Protein AF-A0A2J4PUM8-F1 (afdb_monomer_lite)

Structure (mmCIF, N/CA/C/O backbone):
data_AF-A0A2J4PUM8-F1
#
_entry.id   AF-A0A2J4PUM8-F1
#
loop_
_atom_site.group_PDB
_atom_site.id
_atom_site.type_symbol
_atom_site.label_atom_id
_atom_site.label_alt_id
_atom_site.label_comp_id
_atom_site.label_asym_id
_atom_site.label_entity_id
_atom_site.label_seq_id
_atom_site.pdbx_PDB_ins_code
_atom_site.Cartn_x
_atom_site.Cartn_y
_atom_site.Cartn_z
_atom_site.occupancy
_atom_site.B_iso_or_equiv
_atom_site.auth_seq_id
_atom_site.auth_comp_id
_atom_site.auth_asym_id
_atom_site.auth_atom_id
_atom_site.pdbx_PDB_model_num
ATOM 1 N N . VAL A 1 1 ? 65.068 25.052 -39.738 1.00 69.44 1 VAL A N 1
ATOM 2 C CA . VAL A 1 1 ? 63.897 24.218 -40.122 1.00 69.44 1 VAL A CA 1
ATOM 3 C C . VAL A 1 1 ? 63.398 23.366 -38.955 1.00 69.44 1 VAL A C 1
ATOM 5 O O . VAL A 1 1 ? 62.238 23.507 -38.591 1.00 69.44 1 VAL A O 1
ATOM 8 N N . TRP A 1 2 ? 64.269 22.587 -38.305 1.00 69.31 2 TRP A N 1
ATOM 9 C CA . TRP A 1 2 ? 63.941 21.708 -37.167 1.00 69.31 2 TRP A CA 1
ATOM 10 C C . TRP A 1 2 ? 63.159 22.380 -36.019 1.00 69.31 2 TRP A C 1
ATOM 12 O O . TRP A 1 2 ? 62.105 21.897 -35.616 1.00 69.31 2 TRP A O 1
ATOM 22 N N . HIS A 1 3 ? 63.588 23.569 -35.582 1.00 70.94 3 HIS A N 1
ATOM 23 C CA . HIS A 1 3 ? 62.926 24.308 -34.499 1.00 70.94 3 HIS A CA 1
ATOM 24 C C . HIS A 1 3 ? 61.459 24.667 -34.812 1.00 70.94 3 HIS A C 1
ATOM 26 O O . HIS A 1 3 ? 60.600 24.572 -33.945 1.00 70.94 3 HIS A O 1
ATOM 32 N N . ARG A 1 4 ? 61.128 25.021 -36.066 1.00 76.12 4 ARG A N 1
ATOM 33 C CA . ARG A 1 4 ? 59.740 25.337 -36.468 1.00 76.12 4 ARG A CA 1
ATOM 34 C C . ARG A 1 4 ? 58.839 24.104 -36.444 1.00 76.12 4 ARG A C 1
ATOM 36 O O . ARG A 1 4 ? 57.668 24.230 -36.096 1.00 76.12 4 ARG A O 1
ATOM 43 N N . VAL A 1 5 ? 59.374 22.938 -36.804 1.00 79.88 5 VAL A N 1
ATOM 44 C CA . VAL A 1 5 ? 58.632 21.669 -36.778 1.00 79.88 5 VAL A CA 1
ATOM 45 C C . VAL A 1 5 ? 58.335 21.266 -35.336 1.00 79.88 5 VAL A C 1
ATOM 47 O O . VAL A 1 5 ? 57.192 20.949 -35.024 1.00 79.88 5 VAL A O 1
ATOM 50 N N . GLN A 1 6 ? 59.311 21.390 -34.434 1.00 77.31 6 GLN A N 1
ATOM 51 C CA . GLN A 1 6 ? 59.127 21.072 -33.017 1.00 77.31 6 GLN A CA 1
ATOM 52 C C . GLN A 1 6 ? 58.102 21.993 -32.337 1.00 77.31 6 GLN A C 1
ATOM 54 O O . GLN A 1 6 ? 57.243 21.515 -31.598 1.00 77.31 6 GLN A O 1
ATOM 59 N N . THR A 1 7 ? 58.120 23.299 -32.629 1.00 81.19 7 THR A N 1
ATOM 60 C CA . THR A 1 7 ? 57.121 24.236 -32.086 1.00 81.19 7 THR A CA 1
ATOM 61 C C . THR A 1 7 ? 55.713 23.937 -32.609 1.00 81.19 7 THR A C 1
ATOM 63 O O . THR A 1 7 ? 54.756 23.964 -31.840 1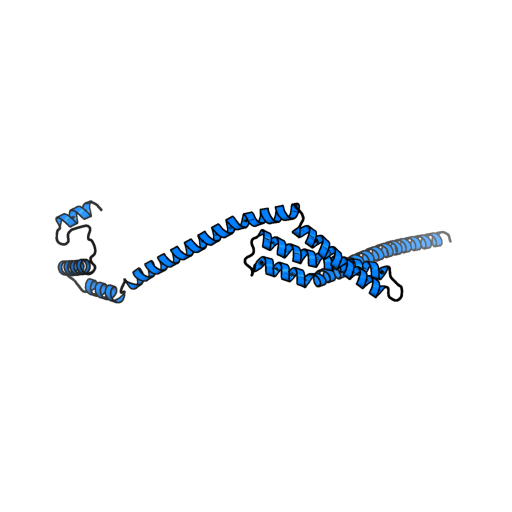.00 81.19 7 THR A O 1
ATOM 66 N N . LYS A 1 8 ? 55.568 23.616 -33.903 1.00 81.69 8 LYS A N 1
ATOM 67 C CA . LYS A 1 8 ? 54.270 23.264 -34.504 1.00 81.69 8 LYS A CA 1
ATOM 68 C C . LYS A 1 8 ? 53.737 21.926 -33.991 1.00 81.69 8 LYS A C 1
ATOM 70 O O . LYS A 1 8 ? 52.543 21.825 -33.734 1.00 81.69 8 LYS A O 1
ATOM 75 N N . PHE A 1 9 ? 54.608 20.939 -33.796 1.00 82.56 9 PHE A N 1
ATOM 76 C CA . PHE A 1 9 ? 54.244 19.648 -33.216 1.00 82.56 9 PHE A CA 1
ATOM 77 C C . PHE A 1 9 ? 53.839 19.779 -31.744 1.00 82.56 9 PHE A C 1
ATOM 79 O O . PHE A 1 9 ? 52.829 19.216 -31.340 1.00 82.56 9 PHE A O 1
ATOM 86 N N . SER A 1 10 ? 54.566 20.582 -30.961 1.00 80.06 10 SER A N 1
ATOM 87 C CA . SER A 1 10 ? 54.208 20.877 -29.569 1.00 80.06 10 SER A CA 1
ATOM 88 C C . SER A 1 10 ? 52.853 21.589 -29.475 1.00 80.06 10 SER A C 1
ATOM 90 O O . SER A 1 10 ? 51.982 21.159 -28.727 1.00 80.06 10 SER A O 1
ATOM 92 N N . ALA A 1 11 ? 52.618 22.604 -30.314 1.00 82.62 11 ALA A N 1
ATOM 93 C CA . ALA A 1 11 ? 51.326 23.289 -30.382 1.00 82.62 11 ALA A CA 1
ATOM 94 C C . ALA A 1 11 ? 50.182 22.344 -30.795 1.00 82.62 11 ALA A C 1
ATOM 96 O O . ALA A 1 11 ? 49.123 22.367 -30.176 1.00 82.62 11 ALA A O 1
ATOM 97 N N . PHE A 1 12 ? 50.407 21.477 -31.789 1.00 83.81 12 PHE A N 1
ATOM 98 C CA . PHE A 1 12 ? 49.445 20.450 -32.193 1.00 83.81 12 PHE A CA 1
ATOM 99 C C . PHE A 1 12 ? 49.139 19.474 -31.052 1.00 83.81 12 PHE A C 1
ATOM 101 O O . PHE A 1 12 ? 47.975 19.168 -30.815 1.00 83.81 12 PHE A O 1
ATOM 108 N N . MET A 1 13 ? 50.158 19.026 -30.314 1.00 82.38 13 MET A N 1
ATOM 109 C CA . MET A 1 13 ? 49.983 18.102 -29.194 1.00 82.38 13 MET A CA 1
ATOM 110 C C . MET A 1 13 ? 49.185 18.739 -28.047 1.00 82.38 13 MET A C 1
ATOM 112 O O . MET A 1 13 ? 48.325 18.081 -27.462 1.00 82.38 13 MET A O 1
ATOM 116 N N . THR A 1 14 ? 49.412 20.024 -27.760 1.00 82.75 14 THR A N 1
ATOM 117 C CA . THR A 1 14 ? 48.627 20.782 -26.772 1.00 82.75 14 THR A CA 1
ATOM 118 C C . THR A 1 14 ? 47.173 20.928 -27.218 1.00 82.75 14 THR A C 1
ATOM 120 O O . THR A 1 14 ? 46.271 20.558 -26.472 1.00 82.75 14 THR A O 1
ATOM 123 N N . SER A 1 15 ? 46.924 21.355 -28.461 1.00 79.62 15 SER A N 1
ATOM 124 C CA . SER A 1 15 ? 45.559 21.477 -28.994 1.00 79.62 15 SER A CA 1
ATOM 125 C C . SER A 1 15 ? 44.831 20.131 -29.096 1.00 79.62 15 SER A C 1
ATOM 127 O O . SER A 1 15 ? 43.625 20.068 -28.870 1.00 79.62 15 SER A O 1
ATOM 129 N N . PHE A 1 16 ? 45.547 19.045 -29.399 1.00 80.62 16 PHE A N 1
ATOM 130 C CA . PHE A 1 16 ? 44.993 17.692 -29.400 1.00 80.62 16 PHE A CA 1
ATOM 131 C C . PHE A 1 16 ? 44.624 17.237 -27.987 1.00 80.62 16 PHE A C 1
ATOM 133 O O . PHE A 1 16 ? 43.542 16.693 -27.793 1.00 80.62 16 PHE A O 1
ATOM 140 N N . LYS A 1 17 ? 45.478 17.495 -26.989 1.00 79.88 17 LYS A N 1
ATOM 141 C CA . LYS A 1 17 ? 45.187 17.193 -25.582 1.00 79.88 17 LYS A CA 1
ATOM 142 C C . LYS A 1 17 ? 43.964 17.967 -25.087 1.00 79.88 17 LYS A C 1
ATOM 144 O O . LYS A 1 17 ? 43.078 17.361 -24.488 1.00 79.88 17 LYS A O 1
ATOM 149 N N . ASP A 1 18 ? 43.881 19.260 -25.383 1.00 81.75 18 ASP A N 1
ATOM 150 C CA . ASP A 1 18 ? 42.751 20.101 -24.976 1.00 81.75 18 ASP A CA 1
ATOM 151 C C . ASP A 1 18 ? 41.452 19.684 -25.687 1.00 81.75 18 ASP A C 1
ATOM 153 O O . ASP A 1 18 ? 40.403 19.571 -25.052 1.00 81.75 18 ASP A O 1
ATOM 157 N N . GLY A 1 19 ? 41.523 19.357 -26.983 1.00 81.62 19 GLY A N 1
ATOM 158 C CA . GLY A 1 19 ? 40.389 18.847 -27.758 1.00 81.62 19 GLY A CA 1
ATOM 159 C C . GLY A 1 19 ? 39.931 17.449 -27.329 1.00 81.62 19 GLY A C 1
ATOM 160 O O . GLY A 1 19 ? 38.731 17.197 -27.239 1.00 81.62 19 GLY A O 1
ATOM 161 N N . ALA A 1 20 ? 40.863 16.548 -27.007 1.00 80.56 20 ALA A N 1
ATOM 162 C CA . ALA A 1 20 ? 40.559 15.202 -26.527 1.00 80.56 20 ALA A CA 1
ATOM 163 C C . ALA A 1 20 ? 39.940 15.231 -25.122 1.00 80.56 20 ALA A C 1
ATOM 165 O O . ALA A 1 20 ? 38.922 14.579 -24.891 1.00 80.56 20 ALA A O 1
ATOM 166 N N . ILE A 1 21 ? 40.497 16.024 -24.198 1.00 77.06 21 ILE A N 1
ATOM 167 C CA . ILE A 1 21 ? 39.930 16.205 -22.853 1.00 77.06 21 ILE A CA 1
ATOM 168 C C . ILE A 1 21 ? 38.558 16.879 -22.946 1.00 77.06 21 ILE A C 1
ATOM 170 O O . ILE A 1 21 ? 37.616 16.409 -22.310 1.00 77.06 21 ILE A O 1
ATOM 174 N N . GLY A 1 22 ? 38.412 17.916 -23.778 1.00 81.62 22 GLY A N 1
ATOM 175 C CA . GLY A 1 22 ? 37.131 18.582 -24.021 1.00 81.62 22 GLY A CA 1
ATOM 176 C C . GLY A 1 22 ? 36.072 17.648 -24.615 1.00 81.62 22 GLY A C 1
ATOM 177 O O . GLY A 1 22 ? 34.923 17.662 -24.175 1.00 81.62 22 GLY A O 1
ATOM 178 N N . GLY A 1 23 ? 36.458 16.780 -25.555 1.00 82.94 23 GLY A N 1
ATOM 179 C CA . GLY A 1 23 ? 35.577 15.771 -26.145 1.00 82.94 23 GLY A CA 1
ATOM 180 C C . GLY A 1 23 ? 35.146 14.689 -25.151 1.00 82.94 23 GLY A C 1
ATOM 181 O O . GLY A 1 23 ? 33.966 14.340 -25.095 1.00 82.94 23 GLY A O 1
ATOM 182 N N . ILE A 1 24 ? 36.070 14.201 -24.316 1.00 83.19 24 ILE A N 1
ATOM 183 C CA . ILE A 1 24 ? 35.765 13.228 -23.255 1.00 83.19 24 ILE A CA 1
ATOM 184 C C . ILE A 1 24 ? 34.826 13.852 -22.217 1.00 83.19 24 ILE A C 1
ATOM 186 O O . ILE A 1 24 ? 33.805 13.246 -21.890 1.00 83.19 24 ILE A O 1
ATOM 190 N N . LEU A 1 25 ? 35.115 15.071 -21.744 1.00 80.44 25 LEU A N 1
ATOM 191 C CA . LEU A 1 25 ? 34.245 15.777 -20.798 1.00 80.44 25 LEU A CA 1
ATOM 192 C C . LEU A 1 25 ? 32.852 15.997 -21.393 1.00 80.44 25 LEU A C 1
ATOM 194 O O . LEU A 1 25 ? 31.856 15.693 -20.747 1.00 80.44 25 LEU A O 1
ATOM 198 N N . SER A 1 26 ? 32.780 16.462 -22.642 1.00 84.44 26 SER A N 1
ATOM 199 C CA . SER A 1 26 ? 31.515 16.696 -23.342 1.00 84.44 26 SER A CA 1
ATOM 200 C C . SER A 1 26 ? 30.690 15.413 -23.486 1.00 84.44 26 SER A C 1
ATOM 202 O O . SER A 1 26 ? 29.486 15.420 -23.214 1.00 84.44 26 SER A O 1
ATOM 204 N N . SER A 1 27 ? 31.327 14.292 -23.833 1.00 85.44 27 SER A N 1
ATOM 205 C CA . SER A 1 27 ? 30.668 12.986 -23.937 1.00 85.44 27 SER A CA 1
ATOM 206 C C . SER A 1 27 ? 30.166 12.480 -22.579 1.00 85.44 27 SER A C 1
ATOM 208 O O . SER A 1 27 ? 29.019 12.038 -22.472 1.00 85.44 27 SER A O 1
ATOM 210 N N . ILE A 1 28 ? 30.970 12.617 -21.516 1.00 80.25 28 ILE A N 1
ATOM 211 C CA . ILE A 1 28 ? 30.574 12.260 -20.144 1.00 80.25 28 ILE A CA 1
ATOM 212 C C . ILE A 1 28 ? 29.391 13.118 -19.695 1.00 80.25 28 ILE A C 1
ATOM 214 O O . ILE A 1 28 ? 28.385 12.581 -19.236 1.00 80.25 28 ILE A O 1
ATOM 218 N N . THR A 1 29 ? 29.470 14.437 -19.868 1.00 77.75 29 THR A N 1
ATOM 219 C CA . THR A 1 29 ? 28.399 15.367 -19.499 1.00 77.75 29 THR A CA 1
ATOM 220 C C . THR A 1 29 ? 27.115 15.061 -20.265 1.00 77.75 29 THR A C 1
ATOM 222 O O . THR A 1 29 ? 26.055 14.949 -19.654 1.00 77.75 29 THR A O 1
ATOM 225 N N . THR A 1 30 ? 27.200 14.840 -21.577 1.00 84.75 30 THR A N 1
ATOM 226 C CA . THR A 1 30 ? 26.039 14.493 -22.413 1.00 84.75 30 THR A CA 1
ATOM 227 C C . THR A 1 30 ? 25.424 13.163 -21.986 1.00 84.75 30 THR A C 1
ATOM 229 O O . THR A 1 30 ? 24.206 13.053 -21.857 1.00 84.75 30 THR A O 1
ATOM 232 N N . THR A 1 31 ? 26.253 12.161 -21.693 1.00 81.81 31 THR A N 1
ATOM 233 C CA . THR A 1 31 ? 25.795 10.851 -21.213 1.00 81.81 31 THR A CA 1
ATOM 234 C C . THR A 1 31 ? 25.111 10.966 -19.852 1.00 81.81 31 THR A C 1
ATOM 236 O O . THR A 1 31 ? 24.014 10.437 -19.676 1.00 81.81 31 THR A O 1
ATOM 239 N N . LEU A 1 32 ? 25.700 11.713 -18.912 1.00 74.50 32 LEU A N 1
ATOM 240 C CA . LEU A 1 32 ? 25.108 11.970 -17.598 1.00 74.50 32 LEU A CA 1
ATOM 241 C C . LEU A 1 32 ? 23.751 12.666 -17.735 1.00 74.50 32 LEU A C 1
ATOM 243 O O . LEU A 1 32 ? 22.761 12.180 -17.189 1.00 74.50 32 LEU A O 1
ATOM 247 N N . PHE A 1 33 ? 23.669 13.749 -18.511 1.00 81.31 33 PHE A N 1
ATOM 248 C CA . PHE A 1 33 ? 22.404 14.450 -18.739 1.00 81.31 33 PHE A CA 1
ATOM 249 C C . PHE A 1 33 ? 21.353 13.555 -19.399 1.00 81.31 33 PHE A C 1
ATOM 251 O O . PHE A 1 33 ? 20.200 13.554 -18.964 1.00 81.31 33 PHE A O 1
ATOM 258 N N . ASN A 1 34 ? 21.736 12.750 -20.389 1.00 81.00 34 ASN A N 1
ATOM 259 C CA . ASN A 1 34 ? 20.820 11.820 -21.044 1.00 81.00 34 ASN A CA 1
ATOM 260 C C . ASN A 1 34 ? 20.283 10.767 -20.069 1.00 81.00 34 ASN A C 1
ATOM 262 O O . ASN A 1 34 ? 19.080 10.498 -20.082 1.00 81.00 34 ASN A O 1
ATOM 266 N N . ILE A 1 35 ? 21.123 10.219 -19.185 1.00 77.88 35 ILE A N 1
ATOM 267 C CA . ILE A 1 35 ? 20.682 9.292 -18.134 1.00 77.88 35 ILE A CA 1
ATOM 268 C C . ILE A 1 35 ? 19.712 9.999 -17.184 1.00 77.88 35 ILE A C 1
ATOM 270 O O . ILE A 1 35 ? 18.628 9.473 -16.932 1.00 77.88 35 ILE A O 1
ATOM 274 N N . PHE A 1 36 ? 20.034 11.204 -16.706 1.00 72.31 36 PHE A N 1
ATOM 275 C CA . PHE A 1 36 ? 19.165 11.949 -15.790 1.00 72.31 36 PHE A CA 1
ATOM 276 C C . PHE A 1 36 ? 17.801 12.288 -16.405 1.00 72.31 36 PHE A C 1
ATOM 278 O O . PHE A 1 36 ? 16.765 12.001 -15.799 1.00 72.31 36 PHE A O 1
ATOM 285 N N . PHE A 1 37 ? 17.767 12.859 -17.611 1.00 74.00 37 PHE A N 1
ATOM 286 C CA . PHE A 1 37 ? 16.508 13.227 -18.266 1.00 74.00 37 PHE A CA 1
ATOM 287 C C . PHE A 1 37 ? 15.673 12.005 -18.649 1.00 74.00 37 PHE A C 1
ATOM 289 O O . PHE A 1 37 ? 14.458 12.010 -18.436 1.00 74.00 37 PHE A O 1
ATOM 296 N N . THR A 1 38 ? 16.307 10.944 -19.153 1.00 72.69 38 THR A N 1
ATOM 297 C CA . THR A 1 38 ? 15.608 9.700 -19.510 1.00 72.69 38 THR A CA 1
ATOM 298 C C . THR A 1 38 ? 15.037 9.023 -18.265 1.00 72.69 38 THR A C 1
ATOM 300 O O . THR A 1 38 ? 13.864 8.650 -18.260 1.00 72.69 38 THR A O 1
ATOM 303 N N . THR A 1 39 ? 15.812 8.954 -17.178 1.00 72.44 39 THR A N 1
ATOM 304 C CA . THR A 1 39 ? 15.374 8.361 -15.902 1.00 72.44 39 THR A CA 1
ATOM 305 C C . THR A 1 39 ? 14.233 9.159 -15.280 1.00 72.44 39 THR A C 1
ATOM 307 O O . THR A 1 39 ? 13.233 8.575 -14.867 1.00 72.44 39 THR A O 1
ATOM 310 N N . LYS A 1 40 ? 14.312 10.498 -15.276 1.00 79.44 40 LYS A N 1
ATOM 311 C CA . LYS A 1 40 ? 13.226 11.359 -14.783 1.00 79.44 40 LYS A CA 1
ATOM 312 C C . LYS A 1 40 ? 11.954 11.187 -15.611 1.00 79.44 40 LYS A C 1
ATOM 314 O O . LYS A 1 40 ? 10.872 11.058 -15.043 1.00 79.44 40 LYS A O 1
ATOM 319 N N . LYS A 1 41 ? 12.070 11.173 -16.943 1.00 79.38 41 LYS A N 1
ATOM 320 C CA . LYS A 1 41 ? 10.921 10.997 -17.843 1.00 79.38 41 LYS A CA 1
ATOM 321 C C . LYS A 1 41 ? 10.243 9.645 -17.614 1.00 79.38 41 LYS A C 1
ATOM 323 O O . LYS A 1 41 ? 9.021 9.603 -17.493 1.00 79.38 41 LYS A O 1
ATOM 328 N N . MET A 1 42 ? 11.032 8.576 -17.493 1.00 78.94 42 MET A N 1
ATOM 329 C CA . MET A 1 42 ? 10.536 7.233 -17.187 1.00 78.94 42 MET A CA 1
ATOM 330 C C . MET A 1 42 ? 9.876 7.183 -15.801 1.00 78.94 42 MET A C 1
ATOM 332 O O . MET A 1 42 ? 8.744 6.730 -15.684 1.00 78.94 42 MET A O 1
ATOM 336 N N . MET A 1 43 ? 10.515 7.726 -14.764 1.00 77.44 43 MET A N 1
ATOM 337 C CA . MET A 1 43 ? 9.974 7.735 -13.400 1.00 77.44 43 MET A CA 1
ATOM 338 C C . MET A 1 43 ? 8.644 8.496 -13.302 1.00 77.44 43 MET A C 1
ATOM 340 O O . MET A 1 43 ? 7.677 7.977 -12.748 1.00 77.44 43 MET A O 1
ATOM 344 N N . VAL A 1 44 ? 8.564 9.703 -13.874 1.00 83.06 44 VAL A N 1
ATOM 345 C CA . VAL A 1 44 ? 7.326 10.505 -13.884 1.00 83.06 44 VAL A CA 1
ATOM 346 C C . VAL A 1 44 ? 6.207 9.771 -14.619 1.00 83.06 44 VAL A C 1
ATOM 348 O O . VAL A 1 44 ? 5.059 9.797 -14.173 1.00 83.06 44 VAL A O 1
ATOM 351 N N . ARG A 1 45 ? 6.534 9.097 -15.726 1.00 83.44 45 ARG A N 1
ATOM 352 C CA . ARG A 1 45 ? 5.574 8.273 -16.459 1.00 83.44 45 ARG A CA 1
ATOM 353 C C . ARG A 1 45 ? 5.066 7.119 -15.595 1.00 83.44 45 ARG A C 1
ATOM 355 O O . ARG A 1 45 ? 3.858 6.993 -15.453 1.00 83.44 45 ARG A O 1
ATOM 362 N N . LEU A 1 46 ? 5.951 6.342 -14.968 1.00 85.06 46 LEU A N 1
ATOM 363 C CA . LEU A 1 46 ? 5.553 5.220 -14.110 1.00 85.06 46 LEU A CA 1
ATOM 364 C C . LEU A 1 46 ? 4.649 5.671 -12.958 1.00 85.06 46 LEU A C 1
ATOM 366 O O . LEU A 1 46 ? 3.605 5.062 -12.744 1.00 85.06 46 LEU A O 1
ATOM 370 N N . ILE A 1 47 ? 4.998 6.771 -12.277 1.00 83.44 47 ILE A N 1
ATOM 371 C CA . ILE A 1 47 ? 4.163 7.360 -11.216 1.00 83.44 47 ILE A CA 1
ATOM 372 C C . ILE A 1 47 ? 2.786 7.736 -11.761 1.00 83.44 47 ILE A C 1
ATOM 374 O O . ILE A 1 47 ? 1.779 7.424 -11.132 1.00 83.44 47 ILE A O 1
ATOM 378 N N . ARG A 1 48 ? 2.728 8.382 -12.933 1.00 85.25 48 ARG A N 1
ATOM 379 C CA . ARG A 1 48 ? 1.462 8.758 -13.575 1.00 85.25 48 ARG A CA 1
ATOM 380 C C . ARG A 1 48 ? 0.609 7.531 -13.889 1.00 85.25 48 ARG A C 1
ATOM 382 O O . ARG A 1 48 ? -0.590 7.560 -13.633 1.00 85.25 48 ARG A O 1
ATOM 389 N N . GLU A 1 49 ? 1.208 6.473 -14.422 1.00 85.69 49 GLU A N 1
ATOM 390 C CA . GLU A 1 49 ? 0.474 5.268 -14.816 1.00 85.69 49 GLU A CA 1
ATOM 391 C C . GLU A 1 49 ? -0.064 4.483 -13.608 1.00 85.69 49 GLU A C 1
ATOM 393 O O . GLU A 1 49 ? -1.161 3.933 -13.680 1.00 85.69 49 GLU A O 1
ATOM 398 N N . MET A 1 50 ? 0.620 4.513 -12.458 1.00 87.19 50 MET A N 1
ATOM 399 C CA . MET A 1 50 ? 0.110 3.916 -11.212 1.00 87.19 50 MET A CA 1
ATOM 400 C C . MET A 1 50 ? -0.652 4.891 -10.295 1.00 87.19 50 MET A C 1
ATOM 402 O O . MET A 1 50 ? -1.131 4.475 -9.239 1.00 87.19 50 MET A O 1
ATOM 406 N N . TRP A 1 51 ? -0.794 6.169 -10.670 1.00 86.94 51 TRP A N 1
ATOM 407 C CA . TRP A 1 51 ? -1.313 7.238 -9.801 1.00 86.94 51 TRP A CA 1
ATOM 408 C C . TRP A 1 51 ? -2.692 6.923 -9.222 1.00 86.94 51 TRP A C 1
ATOM 410 O O . TRP A 1 51 ? -2.912 7.076 -8.023 1.00 86.94 51 TRP A O 1
ATOM 420 N N . ASN A 1 52 ? -3.607 6.421 -10.055 1.00 87.38 52 ASN A N 1
ATOM 421 C CA . ASN A 1 52 ? -4.953 6.066 -9.609 1.00 87.38 52 ASN A CA 1
ATOM 422 C C . ASN A 1 52 ? -4.929 4.979 -8.527 1.00 87.38 52 ASN A C 1
ATOM 424 O O . ASN A 1 52 ? -5.626 5.108 -7.523 1.00 87.38 52 ASN A O 1
ATOM 428 N N . ASN A 1 53 ? -4.092 3.952 -8.694 1.00 88.81 53 ASN A N 1
ATOM 429 C CA . ASN A 1 53 ? -3.947 2.875 -7.716 1.00 88.81 53 ASN A CA 1
ATOM 430 C C . ASN A 1 53 ? -3.332 3.387 -6.406 1.00 88.81 53 ASN A C 1
ATOM 432 O O . ASN A 1 53 ? -3.805 3.030 -5.330 1.00 88.81 53 ASN A O 1
ATOM 436 N N . LEU A 1 54 ? -2.337 4.278 -6.485 1.00 86.75 54 LEU A N 1
ATOM 437 C CA . LEU A 1 54 ? -1.725 4.900 -5.306 1.00 86.75 54 LEU A CA 1
ATOM 438 C C . LEU A 1 54 ? -2.719 5.773 -4.532 1.00 86.75 54 LEU A C 1
ATOM 440 O O . LEU A 1 54 ? -2.822 5.657 -3.313 1.00 86.75 54 LEU A O 1
ATOM 444 N N . VAL A 1 55 ? -3.483 6.618 -5.230 1.00 89.25 55 VAL A N 1
ATOM 445 C CA . VAL A 1 55 ? -4.489 7.486 -4.600 1.00 89.25 55 VAL A CA 1
ATOM 446 C C . VAL A 1 55 ? -5.602 6.657 -3.963 1.00 89.25 55 VAL A C 1
ATOM 448 O O . VAL A 1 55 ? -6.035 6.973 -2.857 1.00 89.25 55 VAL A O 1
ATOM 451 N N . GLN A 1 56 ? -6.061 5.592 -4.623 1.00 88.75 56 GLN A N 1
ATOM 452 C CA . GLN A 1 56 ? -7.054 4.686 -4.041 1.00 88.75 56 GLN A CA 1
ATOM 453 C C . GLN A 1 56 ? -6.508 3.977 -2.799 1.00 88.75 56 GLN A C 1
ATOM 455 O O . GLN A 1 56 ? -7.177 3.976 -1.767 1.00 88.75 56 GLN A O 1
ATOM 460 N N . ALA A 1 57 ? -5.283 3.448 -2.863 1.00 90.62 57 ALA A N 1
ATOM 461 C CA . ALA A 1 57 ? -4.630 2.810 -1.723 1.00 90.62 57 ALA A CA 1
ATOM 462 C C . ALA A 1 57 ? -4.514 3.770 -0.531 1.00 90.62 57 ALA A C 1
ATOM 464 O O . ALA A 1 57 ? -4.849 3.405 0.594 1.00 90.62 57 ALA A O 1
ATOM 465 N N . PHE A 1 58 ? -4.114 5.016 -0.789 1.00 87.94 58 PHE A N 1
ATOM 466 C CA . PHE A 1 58 ? -4.011 6.062 0.224 1.00 87.94 58 PHE A CA 1
ATOM 467 C C . PHE A 1 58 ? -5.368 6.416 0.844 1.00 87.94 58 PHE A C 1
ATOM 469 O O . PHE A 1 58 ? -5.491 6.486 2.066 1.00 87.94 58 PHE A O 1
ATOM 476 N N . LYS A 1 59 ? -6.409 6.587 0.018 1.00 87.50 59 LYS A N 1
ATOM 477 C CA . LYS A 1 59 ? -7.770 6.859 0.502 1.00 87.50 59 LYS A CA 1
ATOM 478 C C . LYS A 1 59 ? -8.283 5.736 1.396 1.00 87.50 59 LYS A C 1
ATOM 480 O O . LYS A 1 59 ? -8.792 6.016 2.475 1.00 87.50 59 LYS A O 1
ATOM 485 N N . VAL A 1 60 ? -8.135 4.485 0.964 1.00 90.12 60 VAL A N 1
ATOM 486 C CA . VAL A 1 60 ? -8.566 3.320 1.746 1.00 90.12 60 VAL A CA 1
ATOM 487 C C . VAL A 1 60 ? -7.785 3.237 3.057 1.00 90.12 60 VAL A C 1
ATOM 489 O O . VAL A 1 60 ? -8.400 3.059 4.102 1.00 90.12 60 VAL A O 1
ATOM 492 N N . MET A 1 61 ? -6.464 3.445 3.022 1.00 86.38 61 MET A N 1
ATOM 493 C CA . MET A 1 61 ? -5.607 3.428 4.212 1.00 86.38 61 MET A CA 1
ATOM 494 C C . MET A 1 61 ? -6.021 4.470 5.263 1.00 86.38 61 MET A C 1
ATOM 496 O O . MET A 1 61 ? -6.036 4.142 6.444 1.00 86.38 61 MET A O 1
ATOM 500 N N . ILE A 1 62 ? -6.332 5.707 4.854 1.00 84.00 62 ILE A N 1
ATOM 501 C CA . ILE A 1 62 ? -6.642 6.802 5.792 1.00 84.00 62 ILE A CA 1
ATOM 502 C C . ILE A 1 62 ? -8.093 6.780 6.246 1.00 84.00 62 ILE A C 1
ATOM 504 O O . ILE A 1 62 ? -8.367 6.893 7.436 1.00 84.00 62 ILE A O 1
ATOM 508 N N . PHE A 1 63 ? -9.027 6.691 5.302 1.00 84.81 63 PHE A N 1
ATOM 509 C CA . PHE A 1 63 ? -10.439 6.867 5.620 1.00 84.81 63 PHE A CA 1
ATOM 510 C C . PHE A 1 63 ? -11.093 5.579 6.107 1.00 84.81 63 PHE A C 1
ATOM 512 O O . PHE A 1 63 ? -12.133 5.669 6.747 1.00 84.81 63 PHE A O 1
ATOM 519 N N . ASN A 1 64 ? -10.508 4.413 5.793 1.00 84.81 64 ASN A N 1
ATOM 520 C CA . ASN A 1 64 ? -11.041 3.083 6.098 1.00 84.81 64 ASN A CA 1
ATOM 521 C C . ASN A 1 64 ? -12.588 3.040 6.076 1.00 84.81 64 ASN A C 1
ATOM 523 O O . ASN A 1 64 ? -13.210 2.741 7.097 1.00 84.81 64 ASN A O 1
ATOM 527 N N . PRO A 1 65 ? -13.224 3.387 4.938 1.00 76.81 65 PRO A N 1
ATOM 528 C CA . PRO A 1 65 ? -14.665 3.653 4.885 1.00 76.81 65 PRO A CA 1
ATOM 529 C C . PRO A 1 65 ? -15.523 2.436 5.255 1.00 76.81 65 PRO A C 1
ATOM 531 O O . PRO A 1 65 ? -16.658 2.589 5.689 1.00 76.81 65 PRO A O 1
ATOM 534 N N . GLU A 1 66 ? -14.978 1.230 5.096 1.00 77.00 66 GLU A N 1
ATOM 535 C CA . GLU A 1 66 ? -15.645 -0.040 5.391 1.00 77.00 66 GLU A CA 1
ATOM 536 C C . GLU A 1 66 ? -15.376 -0.546 6.821 1.00 77.00 66 GLU A C 1
ATOM 538 O O . GLU A 1 66 ? -15.843 -1.623 7.187 1.00 77.00 66 GLU A O 1
ATOM 543 N N . GLY A 1 67 ? -14.611 0.192 7.638 1.00 77.88 67 GLY A N 1
ATOM 544 C CA . GLY A 1 67 ? -14.278 -0.224 9.005 1.00 77.88 67 GLY A CA 1
ATOM 545 C C . GLY A 1 67 ? -13.496 -1.542 9.058 1.00 77.88 67 GLY A C 1
ATOM 546 O O . GLY A 1 67 ? -13.685 -2.352 9.968 1.00 77.88 67 GLY A O 1
ATOM 547 N N . LEU A 1 68 ? -12.631 -1.787 8.068 1.00 81.31 68 LEU A N 1
ATOM 548 C CA . LEU A 1 68 ? -11.879 -3.032 7.950 1.00 81.31 68 LEU A CA 1
ATOM 549 C C . LEU A 1 68 ? -10.919 -3.204 9.129 1.00 81.31 68 LEU A C 1
ATOM 551 O O . LEU A 1 68 ? -10.283 -2.250 9.583 1.00 81.31 68 LEU A O 1
ATOM 555 N N . ALA A 1 69 ? -10.766 -4.451 9.578 1.00 84.06 69 ALA A N 1
ATOM 556 C CA . ALA A 1 69 ? -9.724 -4.823 10.528 1.00 84.06 69 ALA A CA 1
ATOM 557 C C . ALA A 1 69 ? -8.328 -4.511 9.950 1.00 84.06 69 ALA A C 1
ATOM 559 O O . ALA A 1 69 ? -8.169 -4.560 8.729 1.00 84.06 69 ALA A O 1
ATOM 560 N N . PRO A 1 70 ? -7.300 -4.223 10.769 1.00 84.75 70 PRO A N 1
ATOM 561 C CA . PRO A 1 70 ? -6.004 -3.772 10.262 1.00 84.75 70 PRO A CA 1
ATOM 562 C C . PRO A 1 70 ? -5.336 -4.749 9.281 1.00 84.75 70 PRO A C 1
ATOM 564 O O . PRO A 1 70 ? -4.702 -4.307 8.323 1.00 84.75 70 PRO A O 1
ATOM 567 N N . GLY A 1 71 ? -5.506 -6.063 9.453 1.00 87.00 71 GLY A N 1
ATOM 568 C CA . GLY A 1 71 ? -5.017 -7.071 8.511 1.00 87.00 71 GLY A CA 1
ATOM 569 C C . GLY A 1 71 ? -5.799 -7.089 7.199 1.00 87.00 71 GLY A C 1
ATOM 570 O O . GLY A 1 71 ? -5.194 -7.146 6.127 1.00 87.00 71 GLY A O 1
ATOM 571 N N . GLN A 1 72 ? -7.127 -6.962 7.254 1.00 87.94 72 GLN A N 1
ATOM 572 C CA . GLN A 1 72 ? -7.973 -6.813 6.059 1.00 87.94 72 GLN A CA 1
ATOM 573 C C . GLN A 1 72 ? -7.687 -5.500 5.317 1.00 87.94 72 GLN A C 1
ATOM 575 O O . GLN A 1 72 ? -7.559 -5.496 4.094 1.00 87.94 72 GLN A O 1
ATOM 580 N N . LEU A 1 73 ? -7.509 -4.400 6.048 1.00 89.56 73 LEU A N 1
ATOM 581 C CA . LEU A 1 73 ? -7.148 -3.096 5.506 1.00 89.56 73 LEU A CA 1
ATOM 582 C C . LEU A 1 73 ? -5.794 -3.161 4.795 1.00 89.56 73 LEU A C 1
ATOM 584 O O . LEU A 1 73 ? -5.682 -2.776 3.630 1.00 89.56 73 LEU A O 1
ATOM 588 N N . ALA A 1 74 ? -4.777 -3.710 5.463 1.00 90.31 74 ALA A N 1
ATOM 589 C CA . ALA A 1 74 ? -3.455 -3.887 4.877 1.00 90.31 74 ALA A CA 1
ATOM 590 C C . ALA A 1 74 ? -3.493 -4.799 3.645 1.00 90.31 74 ALA A C 1
ATOM 592 O O . ALA A 1 74 ? -2.815 -4.513 2.655 1.00 90.31 74 ALA A O 1
ATOM 593 N N . LYS A 1 75 ? -4.323 -5.850 3.654 1.00 92.38 75 LYS A N 1
ATOM 594 C CA . LYS A 1 75 ? -4.547 -6.710 2.487 1.00 92.38 75 LYS A CA 1
ATOM 595 C C . LYS A 1 75 ? -5.145 -5.923 1.318 1.00 92.38 75 LYS A C 1
ATOM 597 O O . LYS A 1 75 ? -4.612 -6.005 0.212 1.00 92.38 75 LYS A O 1
ATOM 602 N N . THR A 1 76 ? -6.203 -5.146 1.543 1.00 91.69 76 THR A N 1
ATOM 603 C CA . THR A 1 76 ? -6.854 -4.330 0.500 1.00 91.69 76 THR A CA 1
ATOM 604 C C . THR A 1 76 ? -5.897 -3.289 -0.079 1.00 91.69 76 THR A C 1
ATOM 606 O O . THR A 1 76 ? -5.753 -3.191 -1.298 1.00 91.69 76 THR A O 1
ATOM 609 N N . VAL A 1 77 ? -5.165 -2.576 0.778 1.00 91.94 77 VAL A N 1
ATOM 610 C CA . VAL A 1 77 ? -4.123 -1.626 0.361 1.00 91.94 77 VAL A CA 1
ATOM 611 C C . VAL A 1 77 ? -3.025 -2.330 -0.444 1.00 91.94 77 VAL A C 1
ATOM 613 O O . VAL A 1 77 ? -2.638 -1.845 -1.506 1.00 91.94 77 VAL A O 1
ATOM 616 N N . SER A 1 78 ? -2.553 -3.495 0.007 1.00 92.88 78 SER A N 1
ATOM 617 C CA . SER A 1 78 ? -1.503 -4.255 -0.689 1.00 92.88 78 SER A CA 1
ATOM 618 C C . SER A 1 78 ? -1.941 -4.691 -2.083 1.00 92.88 78 SER A C 1
ATOM 620 O O . SER A 1 78 ? -1.158 -4.581 -3.020 1.00 92.88 78 SER A O 1
ATOM 622 N N . LYS A 1 79 ? -3.200 -5.113 -2.255 1.00 92.88 79 LYS A N 1
ATOM 623 C CA . LYS A 1 79 ? -3.754 -5.444 -3.577 1.00 92.88 79 LYS A CA 1
ATOM 624 C C . LYS A 1 79 ? -3.741 -4.245 -4.527 1.00 92.88 79 LYS A C 1
ATOM 626 O O . LYS A 1 79 ? -3.359 -4.390 -5.687 1.00 92.88 79 LYS A O 1
ATOM 631 N N . LEU A 1 80 ? -4.112 -3.061 -4.036 1.00 92.31 80 LEU A N 1
ATOM 632 C CA . LEU A 1 80 ? -4.088 -1.824 -4.825 1.00 92.31 80 LEU A CA 1
ATOM 633 C C . LEU A 1 80 ? -2.654 -1.437 -5.219 1.00 92.31 80 LEU A C 1
ATOM 635 O O . LEU A 1 80 ? -2.395 -1.110 -6.377 1.00 92.31 80 LEU A O 1
ATOM 639 N N . VAL A 1 81 ? -1.700 -1.546 -4.290 1.00 90.44 81 VAL A N 1
ATOM 640 C CA . VAL A 1 81 ? -0.275 -1.308 -4.575 1.00 90.44 81 VAL A CA 1
ATOM 641 C C . VAL A 1 81 ? 0.247 -2.304 -5.610 1.00 90.44 81 VAL A C 1
ATOM 643 O O . VAL A 1 81 ? 0.878 -1.903 -6.587 1.00 90.44 81 VAL A O 1
ATOM 646 N N . THR A 1 82 ? -0.061 -3.589 -5.448 1.00 92.12 82 THR A N 1
ATOM 647 C CA . THR A 1 82 ? 0.294 -4.644 -6.400 1.00 92.12 82 THR A CA 1
ATOM 648 C C . THR A 1 82 ? -0.259 -4.374 -7.797 1.00 92.12 82 THR A C 1
ATOM 650 O O . THR A 1 82 ? 0.472 -4.547 -8.771 1.00 92.12 82 THR A O 1
ATOM 653 N N . ALA A 1 83 ? -1.504 -3.904 -7.917 1.00 91.88 83 ALA A N 1
ATOM 654 C CA . ALA A 1 83 ? -2.066 -3.500 -9.204 1.00 91.88 83 ALA A CA 1
ATOM 655 C C . ALA A 1 83 ? -1.273 -2.336 -9.829 1.00 91.88 83 ALA A C 1
ATOM 657 O O . ALA A 1 83 ? -0.978 -2.354 -11.023 1.00 91.88 83 ALA A O 1
ATOM 658 N N . GLY A 1 84 ? -0.849 -1.356 -9.022 1.00 89.62 84 GLY A N 1
ATOM 659 C CA . GLY A 1 84 ? 0.042 -0.276 -9.463 1.00 89.62 84 GLY A CA 1
ATOM 660 C C . GLY A 1 84 ? 1.401 -0.773 -9.965 1.00 89.62 84 GLY A C 1
ATOM 661 O O . GLY A 1 84 ? 1.852 -0.361 -11.035 1.00 89.62 84 GLY A O 1
ATOM 662 N N . VAL A 1 85 ? 2.030 -1.696 -9.233 1.00 89.69 85 VAL A N 1
ATOM 663 C CA . VAL A 1 85 ? 3.309 -2.316 -9.623 1.00 89.69 85 VAL A CA 1
ATOM 664 C C . VAL A 1 85 ? 3.163 -3.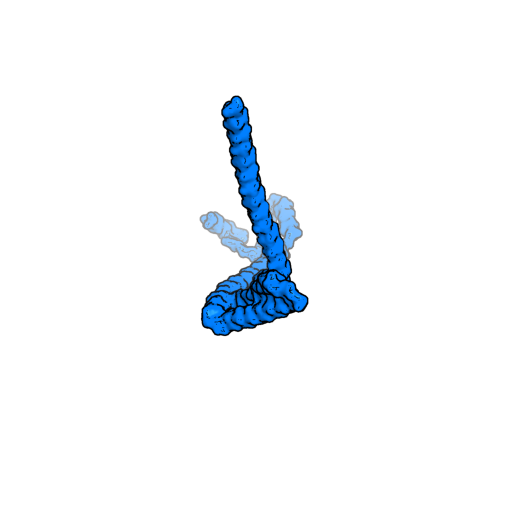115 -10.917 1.00 89.69 85 VAL A C 1
ATOM 666 O O . VAL A 1 85 ? 4.030 -3.028 -11.786 1.00 89.69 85 VAL A O 1
ATOM 669 N N . ALA A 1 86 ? 2.06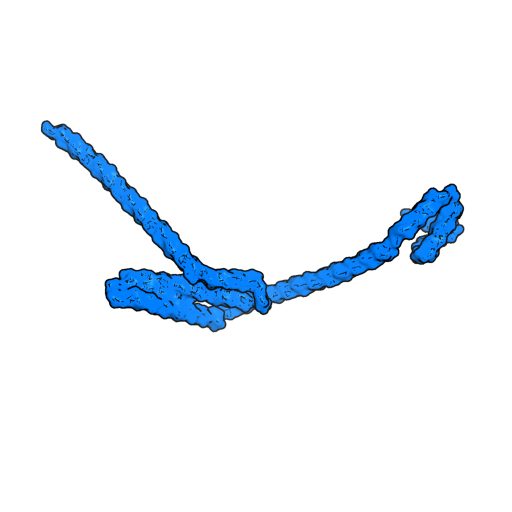4 -3.855 -11.077 1.00 93.25 86 ALA A N 1
ATOM 670 C CA . ALA A 1 86 ? 1.821 -4.639 -12.278 1.00 93.25 86 ALA A CA 1
ATOM 671 C C . ALA A 1 86 ? 1.682 -3.759 -13.527 1.00 93.25 86 ALA A C 1
ATOM 673 O O . ALA A 1 86 ? 2.289 -4.063 -14.553 1.00 93.25 86 ALA A O 1
ATOM 674 N N . VAL A 1 87 ? 0.959 -2.637 -13.418 1.00 91.69 87 VAL A N 1
ATOM 675 C CA . VAL A 1 87 ? 0.857 -1.635 -14.491 1.00 91.69 87 VAL A CA 1
ATOM 676 C C . VAL A 1 87 ? 2.240 -1.095 -14.852 1.00 91.69 87 VAL A C 1
ATOM 678 O O . VAL A 1 87 ? 2.623 -1.122 -16.018 1.00 91.69 87 VAL A O 1
ATOM 681 N N . ALA A 1 88 ? 3.031 -0.675 -13.862 1.00 89.00 88 ALA A N 1
ATOM 682 C CA . ALA A 1 88 ? 4.377 -0.158 -14.106 1.00 89.00 88 ALA A CA 1
ATOM 683 C C . ALA A 1 88 ? 5.305 -1.179 -14.781 1.00 89.00 88 ALA A C 1
ATOM 685 O O . ALA A 1 88 ? 6.039 -0.825 -15.704 1.00 89.00 88 ALA A O 1
ATOM 686 N N . ALA A 1 89 ? 5.254 -2.446 -14.370 1.00 90.56 89 ALA A N 1
ATOM 687 C CA . ALA A 1 89 ? 6.021 -3.508 -15.013 1.00 90.56 89 ALA A CA 1
ATOM 688 C C . ALA A 1 89 ? 5.598 -3.713 -16.478 1.00 90.56 89 ALA A C 1
ATOM 690 O O . ALA A 1 89 ? 6.460 -3.834 -17.348 1.00 90.56 89 ALA A O 1
ATOM 691 N N . GLY A 1 90 ? 4.294 -3.683 -16.773 1.00 92.62 90 GLY A N 1
ATOM 692 C CA . GLY A 1 90 ? 3.789 -3.764 -18.144 1.00 92.62 90 GLY A CA 1
ATOM 693 C C . GLY A 1 90 ? 4.272 -2.624 -19.038 1.00 92.62 90 GLY A C 1
ATOM 694 O O . GLY A 1 90 ? 4.607 -2.858 -20.198 1.00 92.62 90 GLY A O 1
ATOM 695 N N . VAL A 1 91 ? 4.388 -1.408 -18.497 1.00 89.75 91 VAL A N 1
ATOM 696 C CA . VAL A 1 91 ? 4.952 -0.249 -19.214 1.00 89.75 91 VAL A CA 1
ATOM 697 C C . VAL A 1 91 ? 6.413 -0.472 -19.561 1.00 89.75 91 VAL A C 1
ATOM 699 O O . VAL A 1 91 ? 6.810 -0.247 -20.703 1.00 89.75 91 VAL A O 1
ATOM 702 N N . VAL A 1 92 ? 7.207 -0.946 -18.600 1.00 90.19 92 VAL A N 1
ATOM 703 C CA . VAL A 1 92 ? 8.629 -1.241 -18.821 1.00 90.19 92 VAL A CA 1
ATOM 704 C C . VAL A 1 92 ? 8.794 -2.333 -19.880 1.00 90.19 92 VAL A C 1
ATOM 706 O O . VAL A 1 92 ? 9.630 -2.196 -20.772 1.00 90.19 92 VAL A O 1
ATOM 709 N N . ILE A 1 93 ? 7.975 -3.386 -19.824 1.00 91.94 93 ILE A N 1
ATOM 710 C CA . ILE A 1 93 ? 7.986 -4.478 -20.809 1.00 91.94 93 ILE A CA 1
ATOM 711 C C . ILE A 1 93 ? 7.588 -3.966 -22.195 1.00 91.94 93 ILE A C 1
ATOM 713 O O . ILE A 1 93 ? 8.271 -4.274 -23.170 1.00 91.94 93 ILE A O 1
ATOM 717 N N . ASN A 1 94 ? 6.537 -3.148 -22.288 1.00 91.81 94 ASN A N 1
ATOM 718 C CA . ASN A 1 94 ? 6.118 -2.529 -23.542 1.00 91.81 94 ASN A CA 1
ATOM 719 C C . ASN A 1 94 ? 7.243 -1.661 -24.131 1.00 91.81 94 ASN A C 1
ATOM 721 O O . ASN A 1 94 ? 7.610 -1.826 -25.290 1.00 91.81 94 ASN A O 1
ATOM 725 N N . GLU A 1 95 ? 7.860 -0.787 -23.331 1.00 88.44 95 GLU A N 1
ATOM 726 C CA . GLU A 1 95 ? 8.965 0.062 -23.794 1.00 88.44 95 GLU A CA 1
ATOM 727 C C . GLU A 1 95 ? 10.201 -0.740 -24.221 1.00 88.44 95 GLU A C 1
ATOM 729 O O . GLU A 1 95 ? 10.888 -0.351 -25.170 1.00 88.44 95 GLU A O 1
ATOM 734 N N . ALA A 1 96 ? 10.504 -1.843 -23.535 1.00 89.75 96 ALA A N 1
ATOM 735 C CA . ALA A 1 96 ? 11.598 -2.730 -23.911 1.00 89.75 96 ALA A CA 1
ATOM 736 C C . ALA A 1 96 ? 11.304 -3.439 -25.241 1.00 89.75 96 ALA A C 1
ATOM 738 O O . ALA A 1 96 ? 12.147 -3.437 -26.138 1.00 89.75 96 ALA A O 1
ATOM 739 N N . LEU A 1 97 ? 10.097 -3.987 -25.400 1.00 90.38 97 LEU A N 1
ATOM 740 C CA . LEU A 1 97 ? 9.690 -4.692 -26.614 1.00 90.38 97 LEU A CA 1
ATOM 741 C C . LEU A 1 97 ? 9.538 -3.755 -27.811 1.00 90.38 97 LEU A C 1
ATOM 743 O O . LEU A 1 97 ? 9.974 -4.109 -28.900 1.00 90.38 97 LEU A O 1
ATOM 747 N N . ALA A 1 98 ? 9.027 -2.540 -27.619 1.00 89.06 98 ALA A N 1
ATOM 748 C CA . ALA A 1 98 ? 8.898 -1.546 -28.684 1.00 89.06 98 ALA A CA 1
ATOM 749 C C . ALA A 1 98 ? 10.255 -1.146 -29.296 1.00 89.06 98 ALA A C 1
ATOM 751 O O . ALA A 1 98 ? 10.314 -0.751 -30.457 1.00 89.06 98 ALA A O 1
ATOM 752 N N . LYS A 1 99 ? 11.358 -1.271 -28.542 1.00 88.25 99 LYS A N 1
ATOM 753 C CA . LYS A 1 99 ? 12.723 -1.040 -29.052 1.00 88.25 99 LYS A CA 1
ATOM 754 C C . LYS A 1 99 ? 13.275 -2.218 -29.856 1.00 88.25 99 LYS A C 1
ATOM 756 O O . LYS A 1 99 ? 14.187 -2.023 -30.650 1.00 88.25 99 LYS A O 1
ATOM 761 N N . ILE A 1 100 ? 12.763 -3.424 -29.619 1.00 90.88 100 ILE A N 1
ATOM 762 C CA . ILE A 1 100 ? 13.233 -4.666 -30.250 1.00 90.88 100 ILE A CA 1
ATOM 763 C C . ILE A 1 100 ? 12.390 -4.985 -31.492 1.00 90.88 100 ILE A C 1
ATOM 765 O O . ILE A 1 100 ? 12.917 -5.405 -32.520 1.00 90.88 100 ILE A O 1
ATOM 769 N N . LEU A 1 101 ? 11.079 -4.761 -31.419 1.00 90.50 101 LEU A N 1
ATOM 770 C CA . LEU A 1 101 ? 10.110 -5.068 -32.466 1.00 90.50 101 LEU A CA 1
ATOM 771 C C . LEU A 1 101 ? 9.988 -3.887 -33.450 1.00 90.50 101 LEU A C 1
ATOM 773 O O . LEU A 1 101 ? 8.993 -3.172 -33.458 1.00 90.50 101 LEU A O 1
ATOM 777 N N . VAL A 1 102 ? 11.010 -3.668 -34.283 1.00 88.94 102 VAL A N 1
ATOM 778 C CA . VAL A 1 102 ? 11.097 -2.512 -35.213 1.00 88.94 102 VAL A CA 1
ATOM 779 C C . VAL A 1 102 ? 10.499 -2.810 -36.608 1.00 88.94 102 VAL A C 1
ATOM 781 O O . VAL A 1 102 ? 10.898 -2.236 -37.615 1.00 88.94 102 VAL A O 1
ATOM 784 N N . PHE A 1 103 ? 9.542 -3.734 -36.699 1.00 91.19 103 PHE A N 1
ATOM 785 C CA . PHE A 1 103 ? 8.872 -4.127 -37.951 1.00 91.19 103 PHE A CA 1
ATOM 786 C C . PHE A 1 103 ? 7.413 -3.616 -37.976 1.00 91.19 103 PHE A C 1
ATOM 788 O O . PHE A 1 103 ? 6.890 -3.246 -36.921 1.00 91.19 103 PHE A O 1
ATOM 795 N N . PRO A 1 104 ? 6.729 -3.555 -39.138 1.00 84.19 104 PRO A N 1
ATOM 796 C CA . PRO A 1 104 ? 5.304 -3.200 -39.186 1.00 84.19 104 PRO A CA 1
ATOM 797 C C . PRO A 1 104 ? 4.483 -4.146 -38.293 1.00 84.19 104 PRO A C 1
ATOM 799 O O . PRO A 1 104 ? 4.634 -5.353 -38.421 1.00 84.19 104 PRO A O 1
ATOM 802 N N . PHE A 1 105 ? 3.633 -3.610 -37.407 1.00 89.56 105 PHE A N 1
ATOM 803 C CA . PHE A 1 105 ? 2.944 -4.300 -36.288 1.00 89.56 105 PHE A CA 1
ATOM 804 C C . PHE A 1 105 ? 3.758 -4.541 -35.001 1.00 89.56 105 PHE A C 1
ATOM 806 O O . PHE A 1 105 ? 3.230 -5.060 -34.014 1.00 89.56 105 PHE A O 1
ATOM 813 N N . GLY A 1 106 ? 5.035 -4.167 -34.969 1.00 91.00 106 GLY A N 1
ATOM 814 C CA . GLY A 1 106 ? 5.882 -4.304 -33.785 1.00 91.00 106 GLY A CA 1
ATOM 815 C C . GLY A 1 106 ? 5.396 -3.521 -32.552 1.00 91.00 106 GLY A C 1
ATOM 816 O O . GLY A 1 106 ? 5.353 -4.108 -31.466 1.00 91.00 106 GLY A O 1
ATOM 817 N N . PRO A 1 107 ? 4.976 -2.245 -32.680 1.00 90.50 107 PRO A N 1
ATOM 818 C CA . PRO A 1 107 ? 4.408 -1.476 -31.569 1.00 90.50 107 PRO A CA 1
ATOM 819 C C . PRO A 1 107 ? 3.124 -2.085 -30.990 1.00 90.50 107 PRO A C 1
ATOM 821 O O . PRO A 1 107 ? 2.959 -2.135 -29.771 1.00 90.50 107 PRO A O 1
ATOM 824 N N . GLU A 1 108 ? 2.228 -2.585 -31.840 1.00 93.25 108 GLU A N 1
ATOM 825 C CA . GLU A 1 108 ? 0.978 -3.233 -31.432 1.00 93.25 108 GLU A CA 1
ATOM 826 C C . GLU A 1 108 ? 1.258 -4.533 -30.668 1.00 93.25 108 GLU A C 1
ATOM 828 O O . GLU A 1 108 ? 0.651 -4.789 -29.625 1.00 93.25 108 GLU A O 1
ATOM 833 N N . LEU A 1 109 ? 2.226 -5.326 -31.139 1.00 93.06 109 LEU A N 1
ATOM 834 C CA . LEU A 1 109 ? 2.650 -6.549 -30.462 1.00 93.06 109 LEU A CA 1
ATOM 835 C C . LEU A 1 109 ? 3.339 -6.250 -29.119 1.00 93.06 109 LEU A C 1
ATOM 837 O O . LEU A 1 109 ? 3.085 -6.942 -28.132 1.00 93.06 109 LEU A O 1
ATOM 841 N N . ALA A 1 110 ? 4.160 -5.198 -29.045 1.00 93.25 110 ALA A N 1
ATOM 842 C CA . ALA A 1 110 ? 4.770 -4.740 -27.795 1.00 93.25 110 ALA A CA 1
ATOM 843 C C . ALA A 1 110 ? 3.710 -4.317 -26.765 1.00 93.25 110 ALA A C 1
ATOM 845 O O . ALA A 1 110 ? 3.783 -4.721 -25.600 1.00 93.25 110 ALA A O 1
ATOM 846 N N . ALA A 1 111 ? 2.693 -3.570 -27.205 1.00 92.69 111 ALA A N 1
ATOM 847 C CA . ALA A 1 111 ? 1.579 -3.154 -26.360 1.00 92.69 111 ALA A CA 1
ATOM 848 C C . ALA A 1 111 ? 0.762 -4.356 -25.863 1.00 92.69 111 ALA A C 1
ATOM 850 O O . ALA A 1 111 ? 0.439 -4.426 -24.675 1.00 92.69 111 ALA A O 1
ATOM 851 N N . PHE A 1 112 ? 0.485 -5.329 -26.738 1.00 94.50 112 PHE A N 1
ATOM 852 C CA . PHE A 1 112 ? -0.192 -6.572 -26.367 1.00 94.50 112 PHE A CA 1
ATOM 853 C C . PHE A 1 112 ? 0.595 -7.356 -25.310 1.00 94.50 112 PHE A C 1
ATOM 855 O O . PHE A 1 112 ? 0.043 -7.713 -24.269 1.00 94.50 112 PHE A O 1
ATOM 862 N N . CYS A 1 113 ? 1.893 -7.572 -25.527 1.00 93.69 113 CYS A N 1
ATOM 863 C CA . CYS A 1 113 ? 2.756 -8.265 -24.571 1.00 93.69 113 CYS A CA 1
ATOM 864 C C . CYS A 1 113 ? 2.861 -7.519 -23.233 1.00 93.69 113 CYS A C 1
ATOM 866 O O . CYS A 1 113 ? 2.838 -8.152 -22.178 1.00 93.69 113 CYS A O 1
ATOM 868 N N . GLY A 1 114 ? 2.932 -6.185 -23.257 1.00 93.94 114 GLY A N 1
ATOM 869 C CA . GLY A 1 114 ? 2.912 -5.360 -22.049 1.00 93.94 114 GLY A CA 1
ATOM 870 C C . GLY A 1 114 ? 1.608 -5.515 -21.262 1.00 93.94 114 GLY A C 1
ATOM 871 O O . GLY A 1 114 ? 1.644 -5.754 -20.056 1.00 93.94 114 GLY A O 1
ATOM 872 N N . ALA A 1 115 ? 0.458 -5.457 -21.939 1.00 93.94 115 ALA A N 1
ATOM 873 C CA . ALA A 1 115 ? -0.851 -5.658 -21.315 1.00 93.94 115 ALA A CA 1
ATOM 874 C C . ALA A 1 115 ? -1.020 -7.084 -20.761 1.00 93.94 115 ALA A C 1
ATOM 876 O O . ALA A 1 115 ? -1.506 -7.261 -19.640 1.00 93.94 115 ALA A O 1
ATOM 877 N N . LEU A 1 116 ? -0.566 -8.096 -21.506 1.00 95.44 116 LEU A N 1
ATOM 878 C CA . LEU A 1 116 ? -0.567 -9.491 -21.069 1.00 95.44 116 LEU A CA 1
ATOM 879 C C . LEU A 1 116 ? 0.287 -9.675 -19.809 1.00 95.44 116 LEU A C 1
ATOM 881 O O . LEU A 1 116 ? -0.164 -10.292 -18.843 1.00 95.44 116 LEU A O 1
ATOM 885 N N . ALA A 1 117 ? 1.490 -9.097 -19.787 1.00 93.81 117 ALA A N 1
ATOM 886 C CA . ALA A 1 117 ? 2.368 -9.144 -18.626 1.00 93.81 117 ALA A CA 1
ATOM 887 C C . ALA A 1 117 ? 1.740 -8.462 -17.403 1.00 93.81 117 ALA A C 1
ATOM 889 O O . ALA A 1 117 ? 1.784 -9.033 -16.315 1.00 93.81 117 ALA A O 1
ATOM 890 N N . THR A 1 118 ? 1.092 -7.303 -17.575 1.00 94.12 118 THR A N 1
ATOM 891 C CA . THR A 1 118 ? 0.321 -6.650 -16.502 1.00 94.12 118 THR A CA 1
ATOM 892 C C . THR A 1 118 ? -0.751 -7.582 -15.943 1.00 94.12 118 THR A C 1
ATOM 894 O O . THR A 1 118 ? -0.856 -7.731 -14.725 1.00 94.12 118 THR A O 1
ATOM 897 N N . GLY A 1 119 ? -1.533 -8.234 -16.810 1.00 94.06 119 GLY A N 1
ATOM 898 C CA . GLY A 1 119 ? -2.596 -9.155 -16.400 1.00 94.06 119 GLY A CA 1
ATOM 899 C C . GLY A 1 119 ? -2.065 -10.363 -15.626 1.00 94.06 119 GLY A C 1
ATOM 900 O O . GLY A 1 119 ? -2.535 -10.644 -14.522 1.00 94.06 119 GLY A O 1
ATOM 901 N N . ILE A 1 120 ? -1.037 -11.031 -16.161 1.00 95.56 120 ILE A N 1
ATOM 902 C CA . ILE A 1 120 ? -0.393 -12.185 -15.514 1.00 95.56 120 ILE A CA 1
ATOM 903 C C . ILE A 1 120 ? 0.203 -11.776 -14.168 1.00 95.56 120 ILE A C 1
ATOM 905 O O . ILE A 1 120 ? -0.041 -12.437 -13.161 1.00 95.56 120 ILE A O 1
ATOM 909 N N . LEU A 1 121 ? 0.954 -10.676 -14.123 1.00 94.25 121 LEU A N 1
ATOM 910 C CA . LEU A 1 121 ? 1.603 -10.213 -12.900 1.00 94.25 121 LEU A CA 1
ATOM 911 C C . LEU A 1 121 ? 0.578 -9.822 -11.831 1.00 94.25 121 LEU A C 1
ATOM 913 O O . LEU A 1 121 ? 0.747 -10.173 -10.665 1.00 94.25 121 LEU A O 1
ATOM 917 N N . THR A 1 122 ? -0.514 -9.168 -12.233 1.00 93.56 122 THR A N 1
ATOM 918 C CA . THR A 1 122 ? -1.636 -8.847 -11.339 1.00 93.56 122 THR A CA 1
ATOM 919 C C . THR A 1 122 ? -2.244 -10.116 -10.753 1.00 93.56 122 THR A C 1
ATOM 921 O O . THR A 1 122 ? -2.475 -10.180 -9.545 1.00 93.56 122 THR A O 1
ATOM 924 N N . LEU A 1 123 ? -2.480 -11.140 -11.579 1.00 94.62 123 LEU A N 1
ATOM 925 C CA . LEU A 1 123 ? -3.052 -12.410 -11.136 1.00 94.62 123 LEU A CA 1
ATOM 926 C C . LEU A 1 123 ? -2.112 -13.138 -10.169 1.00 94.62 123 LEU A C 1
ATOM 928 O O . LEU A 1 123 ? -2.526 -13.506 -9.072 1.00 94.62 123 LEU A O 1
ATOM 932 N N . VAL A 1 124 ? -0.845 -13.309 -10.553 1.00 94.44 124 VAL A N 1
ATOM 933 C CA . VAL A 1 124 ? 0.167 -14.026 -9.763 1.00 94.44 124 VAL A CA 1
ATOM 934 C C . VAL A 1 124 ? 0.367 -13.358 -8.407 1.00 94.44 124 VAL A C 1
ATOM 936 O O . VAL A 1 124 ? 0.355 -14.029 -7.375 1.00 94.44 124 VAL A O 1
ATOM 939 N N . MET A 1 125 ? 0.509 -12.035 -8.391 1.00 93.56 125 MET A N 1
ATOM 940 C CA . MET A 1 125 ? 0.728 -11.301 -7.152 1.00 93.56 125 MET A CA 1
ATOM 941 C C . MET A 1 125 ? -0.522 -11.296 -6.266 1.00 93.56 125 MET A C 1
ATOM 943 O O . MET A 1 125 ? -0.401 -11.516 -5.065 1.00 93.56 125 MET A O 1
ATOM 947 N N . ASN A 1 126 ? -1.727 -11.127 -6.825 1.00 93.25 126 ASN A N 1
ATOM 948 C CA . ASN A 1 126 ? -2.959 -11.240 -6.035 1.00 93.25 126 ASN A CA 1
ATOM 949 C C . ASN A 1 126 ? -3.137 -12.645 -5.457 1.00 93.25 126 ASN A C 1
ATOM 951 O O . ASN A 1 126 ? -3.440 -12.786 -4.272 1.00 93.25 126 ASN A O 1
ATOM 955 N N . TYR A 1 127 ? -2.884 -13.680 -6.260 1.00 94.06 127 TYR A N 1
ATOM 956 C CA . TYR A 1 127 ? -2.926 -15.060 -5.796 1.00 94.06 127 TYR A CA 1
ATOM 957 C C . TYR A 1 127 ? -1.950 -15.277 -4.636 1.00 94.06 127 TYR A C 1
ATOM 959 O O . TYR A 1 127 ? -2.327 -15.846 -3.609 1.00 94.06 127 TYR A O 1
ATOM 967 N N . PHE A 1 128 ? -0.726 -14.752 -4.748 1.00 93.38 128 PHE A N 1
ATOM 968 C CA . PHE A 1 128 ? 0.259 -14.789 -3.672 1.00 93.38 128 PHE A CA 1
ATOM 969 C C . PHE A 1 128 ? -0.226 -14.056 -2.411 1.00 93.38 128 PHE A C 1
ATOM 971 O O . PHE A 1 128 ? -0.155 -14.621 -1.320 1.00 93.38 128 PHE A O 1
ATOM 978 N N . LEU A 1 129 ? -0.775 -12.843 -2.533 1.00 93.25 129 LEU A N 1
ATOM 979 C CA . LEU A 1 129 ? -1.295 -12.074 -1.392 1.00 93.25 129 LEU A CA 1
ATOM 980 C C . LEU A 1 129 ? -2.446 -12.778 -0.656 1.00 93.25 129 LEU A C 1
ATOM 982 O O . LEU A 1 129 ? -2.612 -12.600 0.555 1.00 93.25 129 LEU A O 1
ATOM 986 N N . GLU A 1 130 ? -3.249 -13.564 -1.371 1.00 90.62 130 GLU A N 1
ATOM 987 C CA . GLU A 1 130 ? -4.416 -14.252 -0.817 1.00 90.62 130 GLU A CA 1
ATOM 988 C C . GLU A 1 130 ? -4.110 -15.642 -0.260 1.00 90.62 130 GLU A C 1
ATOM 990 O O . GLU A 1 130 ? -4.602 -16.006 0.813 1.00 90.62 130 GLU A O 1
ATOM 995 N N . HIS A 1 131 ? -3.314 -16.428 -0.980 1.00 90.94 131 HIS A N 1
ATOM 996 C CA . HIS A 1 131 ? -3.168 -17.858 -0.714 1.00 90.94 131 HIS A CA 1
ATOM 997 C C . HIS A 1 131 ? -1.851 -18.205 -0.018 1.00 90.94 131 HIS A C 1
ATOM 999 O O . HIS A 1 131 ? -1.776 -19.256 0.624 1.00 90.94 131 HIS A O 1
ATOM 1005 N N . SER A 1 132 ? -0.843 -17.326 -0.067 1.00 93.38 132 SER A N 1
ATOM 1006 C CA . SER A 1 132 ? 0.451 -17.570 0.575 1.00 93.38 132 SER A CA 1
ATOM 1007 C C . SER A 1 132 ? 0.318 -17.700 2.091 1.00 93.38 132 SER A C 1
ATOM 1009 O O . SER A 1 132 ? -0.256 -16.842 2.768 1.00 93.38 132 SER A O 1
ATOM 1011 N N . ALA A 1 133 ? 0.917 -18.758 2.645 1.00 91.88 133 ALA A N 1
ATOM 1012 C CA . ALA A 1 133 ? 0.983 -18.976 4.088 1.00 91.88 133 ALA A CA 1
ATOM 1013 C C . ALA A 1 133 ? 1.708 -17.831 4.818 1.00 91.88 133 ALA A C 1
ATOM 1015 O O . ALA A 1 133 ? 1.363 -17.515 5.955 1.00 91.88 133 ALA A O 1
ATOM 1016 N N . LEU A 1 134 ? 2.682 -17.186 4.163 1.00 91.88 134 LEU A N 1
ATOM 1017 C CA . LEU A 1 134 ? 3.389 -16.031 4.718 1.00 91.88 134 LEU A CA 1
ATOM 1018 C C . LEU A 1 134 ? 2.452 -14.833 4.862 1.00 91.88 134 LEU A C 1
ATOM 1020 O O . LEU A 1 134 ? 2.354 -14.259 5.941 1.00 91.88 134 LEU A O 1
ATOM 1024 N N . MET A 1 135 ? 1.708 -14.504 3.805 1.00 90.69 135 MET A N 1
ATOM 1025 C CA . MET A 1 135 ? 0.805 -13.353 3.821 1.00 90.69 135 MET A CA 1
ATOM 1026 C C . MET A 1 135 ? -0.353 -13.568 4.792 1.00 90.69 135 MET A C 1
ATOM 1028 O O . MET A 1 135 ? -0.680 -12.659 5.543 1.00 90.69 135 MET A O 1
ATOM 1032 N N . LYS A 1 136 ? -0.888 -14.791 4.894 1.00 92.19 136 LYS A N 1
ATOM 1033 C CA . LYS A 1 136 ? -1.880 -15.137 5.929 1.00 92.19 136 LYS A CA 1
ATOM 1034 C C . LYS A 1 136 ? -1.366 -14.869 7.349 1.00 92.19 136 LYS A C 1
ATOM 1036 O O . LYS A 1 136 ? -2.113 -14.329 8.159 1.00 92.19 136 LYS A O 1
ATOM 1041 N N . LYS A 1 137 ? -0.099 -15.190 7.643 1.00 90.94 137 LYS A N 1
ATOM 1042 C CA . LYS A 1 137 ? 0.527 -14.863 8.939 1.00 90.94 137 LYS A CA 1
ATOM 1043 C C . LYS A 1 137 ? 0.676 -13.355 9.141 1.00 90.94 137 LYS A C 1
ATOM 1045 O O . LYS A 1 137 ? 0.408 -12.877 10.235 1.00 90.94 137 LYS A O 1
ATOM 1050 N N . VAL A 1 138 ? 1.066 -12.615 8.102 1.00 91.69 138 VAL A N 1
ATOM 1051 C CA . VAL A 1 138 ? 1.171 -11.146 8.152 1.00 91.69 138 VAL A CA 1
ATOM 1052 C C . VAL A 1 138 ? -0.192 -10.511 8.438 1.00 91.69 138 VAL A C 1
ATOM 1054 O O . VAL A 1 138 ? -0.293 -9.673 9.328 1.00 91.69 138 VAL A O 1
ATOM 1057 N N . TRP A 1 139 ? -1.249 -10.943 7.746 1.00 91.88 139 TRP A N 1
ATOM 1058 C CA . TRP A 1 139 ? -2.607 -10.436 7.964 1.00 91.88 139 TRP A CA 1
ATOM 1059 C C . TRP A 1 139 ? -3.110 -10.750 9.372 1.00 91.88 139 TRP A C 1
ATOM 1061 O O . TRP A 1 139 ? -3.570 -9.844 10.057 1.00 91.88 139 TRP A O 1
ATOM 1071 N N . ALA A 1 140 ? -2.928 -11.987 9.842 1.00 88.44 140 ALA A N 1
ATOM 1072 C CA . ALA A 1 140 ? -3.302 -12.378 11.201 1.00 88.44 140 ALA A CA 1
ATOM 1073 C C . ALA A 1 140 ? -2.527 -11.587 12.272 1.00 88.44 140 ALA A C 1
ATOM 1075 O O . ALA A 1 140 ? -3.097 -11.155 13.272 1.00 88.44 140 ALA A O 1
ATOM 1076 N N . PHE A 1 141 ? -1.232 -11.345 12.052 1.00 88.31 141 PHE A N 1
ATOM 1077 C CA . PHE A 1 141 ? -0.429 -10.513 12.946 1.00 88.31 141 PHE A CA 1
ATOM 1078 C C . PHE A 1 141 ? -0.973 -9.082 13.016 1.00 88.31 141 PHE A C 1
ATOM 1080 O O . PHE A 1 141 ? -1.143 -8.546 14.109 1.00 88.31 141 PHE A O 1
ATOM 1087 N N . LEU A 1 142 ? -1.305 -8.486 11.869 1.00 87.25 142 LEU A N 1
ATOM 1088 C CA . LEU A 1 142 ? -1.879 -7.143 11.812 1.00 87.25 142 LEU A CA 1
ATOM 1089 C C . LEU A 1 142 ? -3.269 -7.077 12.459 1.00 87.25 142 LEU A C 1
ATOM 1091 O O . LEU A 1 142 ? -3.564 -6.116 13.165 1.00 87.25 142 LEU A O 1
ATOM 1095 N N . ASP A 1 143 ? -4.093 -8.112 12.305 1.00 85.75 143 ASP A N 1
ATOM 1096 C CA . ASP A 1 143 ? -5.397 -8.186 12.969 1.00 85.75 143 ASP A CA 1
ATOM 1097 C C . ASP A 1 143 ? -5.285 -8.214 14.501 1.00 85.75 143 ASP A C 1
ATOM 1099 O O . ASP A 1 143 ? -6.164 -7.684 15.171 1.00 85.75 143 ASP A O 1
ATOM 1103 N N . THR A 1 144 ? -4.174 -8.689 15.076 1.00 83.31 144 THR A N 1
ATOM 1104 C CA . THR A 1 144 ? -3.910 -8.581 16.531 1.00 83.31 144 THR A CA 1
ATOM 1105 C C . THR A 1 144 ? -3.938 -7.131 17.031 1.00 83.31 144 THR A C 1
ATOM 1107 O O . THR A 1 144 ? -4.282 -6.865 18.183 1.00 83.31 144 THR A O 1
ATOM 1110 N N . PHE A 1 145 ? -3.602 -6.152 16.183 1.00 80.25 145 PHE A N 1
ATOM 1111 C CA . PHE A 1 145 ? -3.687 -4.744 16.571 1.00 80.25 145 PHE A CA 1
ATOM 1112 C C . PHE A 1 145 ? -5.138 -4.264 16.715 1.00 80.25 145 PHE A C 1
ATOM 1114 O O . PHE A 1 145 ? -5.376 -3.314 17.461 1.00 80.25 145 PHE A O 1
ATOM 1121 N N . LYS A 1 146 ? -6.113 -4.934 16.079 1.00 69.12 146 LYS A N 1
ATOM 1122 C CA . LYS A 1 146 ? -7.547 -4.626 16.204 1.00 69.12 146 LYS A CA 1
ATOM 1123 C C . LYS A 1 146 ? -7.998 -4.639 17.661 1.00 69.12 146 LYS A C 1
ATOM 1125 O O . LYS A 1 146 ? -8.652 -3.697 18.091 1.00 69.12 146 LYS A O 1
ATOM 1130 N N . ASP A 1 147 ? -7.589 -5.649 18.426 1.00 65.06 147 ASP A N 1
ATOM 1131 C CA . ASP A 1 147 ? -8.000 -5.813 19.827 1.00 65.06 147 ASP A CA 1
ATOM 1132 C C . ASP A 1 147 ? -7.505 -4.664 20.718 1.00 65.06 147 ASP A C 1
ATOM 1134 O O . ASP A 1 147 ? -8.159 -4.298 21.696 1.00 65.06 147 ASP A O 1
ATOM 1138 N N . LYS A 1 148 ? -6.374 -4.039 20.363 1.00 63.31 148 LYS A N 1
ATOM 1139 C CA . LYS A 1 148 ? -5.889 -2.824 21.032 1.00 63.31 148 LYS A CA 1
ATOM 1140 C C . LYS A 1 148 ? -6.686 -1.582 20.638 1.00 63.31 148 LYS A C 1
ATOM 1142 O O . LYS A 1 148 ? -6.993 -0.777 21.513 1.00 63.31 148 LYS A O 1
ATOM 1147 N N . TYR A 1 149 ? -7.020 -1.418 19.357 1.00 67.00 149 TYR A N 1
ATOM 1148 C CA . TYR A 1 149 ? -7.792 -0.261 18.889 1.00 67.00 149 TYR A CA 1
ATOM 1149 C C . TYR A 1 149 ? -9.246 -0.298 19.364 1.00 67.00 149 TYR A C 1
ATOM 1151 O O . TYR A 1 149 ? -9.771 0.741 19.748 1.00 67.00 149 TYR A O 1
ATOM 1159 N N . GLN A 1 150 ? -9.870 -1.478 19.408 1.00 67.25 150 GLN A N 1
ATOM 1160 C CA . GLN A 1 150 ? -11.232 -1.645 19.915 1.00 67.25 150 GLN A CA 1
ATOM 1161 C C . GLN A 1 150 ? -11.310 -1.289 21.405 1.00 67.25 150 GLN A C 1
ATOM 1163 O O . GLN A 1 150 ? -12.151 -0.487 21.792 1.00 67.25 150 GLN A O 1
ATOM 1168 N N . LYS A 1 151 ? -10.360 -1.777 22.218 1.00 70.19 151 LYS A N 1
ATOM 1169 C CA . LYS A 1 151 ? -10.247 -1.385 23.633 1.00 70.19 151 LYS A CA 1
ATOM 1170 C C . LYS A 1 151 ? -10.023 0.113 23.817 1.00 70.19 151 LYS A C 1
ATOM 1172 O O . LYS A 1 151 ? -10.586 0.702 24.731 1.00 70.19 151 LYS A O 1
ATOM 1177 N N . ALA A 1 152 ? -9.195 0.729 22.973 1.00 76.12 152 ALA A N 1
ATOM 1178 C CA . ALA A 1 152 ? -8.987 2.172 23.020 1.00 76.12 152 ALA A CA 1
ATOM 1179 C C . ALA A 1 152 ? -10.275 2.932 22.666 1.00 76.12 152 ALA A C 1
ATOM 1181 O O . ALA A 1 152 ? -10.615 3.895 23.344 1.00 76.12 152 ALA A O 1
ATOM 1182 N N . LEU A 1 153 ? -11.015 2.484 21.647 1.00 78.88 153 LEU A N 1
ATOM 1183 C CA . LEU A 1 153 ? -12.283 3.090 21.244 1.00 78.88 153 LEU A CA 1
ATOM 1184 C C . LEU A 1 153 ? -13.344 2.974 22.344 1.00 78.88 153 LEU A C 1
ATOM 1186 O O . LEU A 1 153 ? -13.967 3.976 22.679 1.00 78.88 153 LEU A O 1
ATOM 1190 N N . GLU A 1 154 ? -13.513 1.785 22.924 1.00 80.62 154 GLU A N 1
ATOM 1191 C CA . GLU A 1 154 ? -14.430 1.541 24.045 1.00 80.62 154 GLU A CA 1
ATOM 1192 C C . GLU A 1 154 ? -14.072 2.416 25.253 1.00 80.62 154 GLU A C 1
ATOM 1194 O O . GLU A 1 154 ? -14.948 3.062 25.824 1.00 80.62 154 GLU A O 1
ATOM 1199 N N . TYR A 1 155 ? -12.781 2.525 25.585 1.00 84.06 155 TYR A N 1
ATOM 1200 C CA . TYR A 1 155 ? -12.299 3.424 26.634 1.00 84.06 155 TYR A CA 1
ATOM 1201 C C . TYR A 1 155 ? -12.673 4.889 26.357 1.00 84.06 155 TYR A C 1
ATOM 1203 O O . TYR A 1 155 ? -13.218 5.556 27.230 1.00 84.06 155 TYR A O 1
ATOM 1211 N N . TYR A 1 156 ? -12.437 5.399 25.143 1.00 83.25 156 TYR A N 1
ATOM 1212 C CA . TYR A 1 156 ? -12.783 6.786 24.804 1.00 83.25 156 TYR A CA 1
ATOM 1213 C C . TYR A 1 156 ? -14.294 7.039 24.768 1.00 83.25 156 TYR A C 1
ATOM 1215 O O . TYR A 1 156 ? -14.738 8.119 25.150 1.00 83.25 156 TYR A O 1
ATOM 1223 N N . GLN A 1 157 ? -15.093 6.059 24.344 1.00 87.06 157 GLN A N 1
ATOM 1224 C CA . GLN A 1 157 ? -16.554 6.149 24.408 1.00 87.06 157 GLN A CA 1
ATOM 1225 C C . GLN A 1 157 ? -17.044 6.219 25.854 1.00 87.06 157 GLN A C 1
ATOM 1227 O O . GLN A 1 157 ? -17.912 7.034 26.160 1.00 87.06 157 GLN A O 1
ATOM 1232 N N . GLN A 1 158 ? -16.459 5.414 26.743 1.00 89.69 158 GLN A N 1
ATOM 1233 C CA . GLN A 1 158 ? -16.776 5.449 28.167 1.00 89.69 158 GLN A CA 1
ATOM 1234 C C . GLN A 1 158 ? -16.387 6.793 28.798 1.00 89.69 158 GLN A C 1
ATOM 1236 O O . GLN A 1 158 ? -17.203 7.392 29.492 1.00 89.69 158 GLN A O 1
ATOM 1241 N N . VAL A 1 159 ? -15.189 7.304 28.497 1.00 89.75 159 VAL A N 1
ATOM 1242 C CA . VAL A 1 159 ? -14.743 8.626 28.967 1.00 89.75 159 VAL A CA 1
ATOM 1243 C C . VAL A 1 159 ? -15.686 9.732 28.488 1.00 89.75 159 VAL A C 1
ATOM 1245 O O . VAL A 1 159 ? -16.038 10.603 29.276 1.00 89.75 159 VAL A O 1
ATOM 1248 N N . ASN A 1 160 ? -16.135 9.696 27.230 1.00 88.94 160 ASN A N 1
ATOM 1249 C CA . ASN A 1 160 ? -17.095 10.679 26.721 1.00 88.94 160 ASN A CA 1
ATOM 1250 C C . ASN A 1 160 ? -18.446 10.599 27.446 1.00 88.94 160 ASN A C 1
ATOM 1252 O O . ASN A 1 160 ? -18.998 11.635 27.796 1.00 88.94 160 ASN A O 1
ATOM 1256 N N . ALA A 1 161 ? -18.955 9.392 27.707 1.00 90.88 161 ALA A N 1
ATOM 1257 C CA . ALA A 1 161 ? -20.213 9.215 28.432 1.00 90.88 161 ALA A CA 1
ATOM 1258 C C . ALA A 1 161 ? -20.127 9.729 29.882 1.00 90.88 161 ALA A C 1
ATOM 1260 O O . ALA A 1 161 ? -21.065 10.356 30.374 1.00 90.88 161 ALA A O 1
ATOM 1261 N N . GLU A 1 162 ? -18.998 9.504 30.560 1.00 91.19 162 GLU A N 1
ATOM 1262 C CA . GLU A 1 162 ? -18.749 10.078 31.887 1.00 91.19 162 GLU A CA 1
ATOM 1263 C C . GLU A 1 162 ? -18.655 11.606 31.826 1.00 91.19 162 GLU A C 1
ATOM 1265 O O . GLU A 1 162 ? -19.250 12.289 32.660 1.00 91.19 162 GLU A O 1
ATOM 1270 N N . LEU A 1 163 ? -17.977 12.157 30.816 1.00 91.25 163 LEU A N 1
ATOM 1271 C CA . LEU A 1 163 ? -17.875 13.601 30.624 1.00 91.25 163 LEU A CA 1
ATOM 1272 C C . LEU A 1 163 ? -19.254 14.243 30.417 1.00 91.25 163 LEU A C 1
ATOM 1274 O O . LEU A 1 163 ? -19.554 15.244 31.062 1.00 91.25 163 LEU A O 1
ATOM 1278 N N . ASP A 1 164 ? -20.108 13.637 29.590 1.00 91.25 164 ASP A N 1
ATOM 1279 C CA . ASP A 1 164 ? -21.489 14.087 29.390 1.00 91.25 164 ASP A CA 1
ATOM 1280 C C . ASP A 1 164 ? -22.285 14.053 30.703 1.00 91.25 164 ASP A C 1
ATOM 1282 O O . ASP A 1 164 ? -23.045 14.979 30.991 1.00 91.25 164 ASP A O 1
ATOM 1286 N N . SER A 1 165 ? -22.074 13.032 31.542 1.00 88.75 165 SER A N 1
ATOM 1287 C CA . SER A 1 165 ? -22.718 12.956 32.858 1.00 88.75 165 SER A CA 1
ATOM 1288 C C . SER A 1 165 ? -22.280 14.091 33.792 1.00 88.75 165 SER A C 1
ATOM 1290 O O . SER A 1 165 ? -23.131 14.727 34.414 1.00 88.75 165 SER A O 1
ATOM 1292 N N . TYR A 1 166 ? -20.985 14.421 33.822 1.00 87.56 166 TYR A N 1
ATOM 1293 C CA . TYR A 1 166 ? -20.473 15.536 34.620 1.00 87.56 166 TYR A CA 1
ATOM 1294 C C . TYR A 1 166 ? -20.933 16.890 34.083 1.00 87.56 166 TYR A C 1
ATOM 1296 O O . TYR A 1 166 ? -21.207 17.795 34.865 1.00 87.56 166 TYR A O 1
ATOM 1304 N N . LEU A 1 167 ? -21.051 17.045 32.762 1.00 84.56 167 LEU A N 1
ATOM 1305 C CA . LEU A 1 167 ? -21.596 18.262 32.158 1.00 84.56 167 LEU A CA 1
ATOM 1306 C C . LEU A 1 167 ? -23.068 18.466 32.535 1.00 84.56 167 LEU A C 1
ATOM 1308 O O . LEU A 1 167 ? -23.472 19.595 32.812 1.00 84.56 167 LEU A O 1
ATOM 1312 N N . LEU A 1 168 ? -23.857 17.390 32.594 1.00 81.94 168 LEU A N 1
ATOM 1313 C CA . LEU A 1 168 ? -25.235 17.444 33.081 1.00 81.94 168 LEU A CA 1
ATOM 1314 C C . LEU A 1 168 ? -25.290 17.814 34.567 1.00 81.94 168 LEU A C 1
ATOM 1316 O O . LEU A 1 168 ? -26.057 18.700 34.936 1.00 81.94 168 LEU A O 1
ATOM 1320 N N . GLU A 1 169 ? -24.456 17.196 35.405 1.00 85.31 169 GLU A N 1
ATOM 1321 C CA . GLU A 1 169 ? -24.385 17.514 36.836 1.00 85.31 169 GLU A CA 1
ATOM 1322 C C . GLU A 1 169 ? -23.985 18.981 37.071 1.00 85.31 169 GLU A C 1
ATOM 1324 O O . GLU A 1 169 ? -24.677 19.712 37.784 1.00 85.31 169 GLU A O 1
ATOM 1329 N N . LEU A 1 170 ? -22.937 19.459 36.396 1.00 81.00 170 LEU A N 1
ATOM 1330 C CA . LEU A 1 170 ? -22.507 20.858 36.455 1.00 81.00 170 LEU A CA 1
ATOM 1331 C C . LEU A 1 170 ? -23.597 21.814 35.972 1.00 81.00 170 LEU A C 1
ATOM 1333 O O . LEU A 1 170 ? -23.857 22.819 36.628 1.00 81.00 170 LEU A O 1
ATOM 1337 N N . SER A 1 171 ? -24.281 21.482 34.875 1.00 74.19 171 SER A N 1
ATOM 1338 C CA . SER A 1 171 ? -25.402 22.277 34.378 1.00 74.19 171 SER A CA 1
ATOM 1339 C C . SER A 1 171 ? -26.532 22.354 35.406 1.00 74.19 171 SER A C 1
ATOM 1341 O O . SER A 1 171 ? -27.056 23.439 35.651 1.00 74.19 171 SER A O 1
ATOM 1343 N N . THR A 1 172 ? -26.882 21.244 36.063 1.00 76.44 172 THR A N 1
ATOM 1344 C CA . THR A 1 172 ? -27.907 21.263 37.119 1.00 76.44 172 THR A CA 1
ATOM 1345 C C . THR A 1 172 ? -27.495 22.096 38.329 1.00 76.44 172 THR A C 1
ATOM 1347 O O . THR A 1 172 ? -28.336 22.800 38.880 1.00 76.44 172 THR A O 1
ATOM 1350 N N . LEU A 1 173 ? -26.215 22.079 38.713 1.00 71.69 173 LEU A N 1
ATOM 1351 C CA . LEU A 1 173 ? -25.690 22.917 39.793 1.00 71.69 173 LEU A CA 1
ATOM 1352 C C . LEU A 1 173 ? -25.702 24.406 39.422 1.00 71.69 173 LEU A C 1
ATOM 1354 O O . LEU A 1 173 ? -26.096 25.233 40.240 1.00 71.69 173 LEU A O 1
ATOM 1358 N N . GLU A 1 174 ? -25.317 24.753 38.194 1.00 63.12 174 GLU A N 1
ATOM 1359 C CA . GLU A 1 174 ? -25.292 26.138 37.715 1.00 63.12 174 GLU A CA 1
ATOM 1360 C C . GLU A 1 174 ? -26.710 26.715 37.553 1.00 63.12 174 GLU A C 1
ATOM 1362 O O . GLU A 1 174 ? -26.957 27.853 37.948 1.00 63.12 174 GLU A O 1
ATOM 1367 N N . PHE A 1 175 ? -27.674 25.916 37.078 1.00 59.56 175 PHE A N 1
ATOM 1368 C CA . PHE A 1 175 ? -29.085 26.319 37.003 1.00 59.56 175 PHE A CA 1
ATOM 1369 C C . PHE A 1 175 ? -29.810 26.311 38.359 1.00 59.56 175 PHE A C 1
ATOM 1371 O O . PHE A 1 175 ? -30.813 27.009 38.506 1.00 59.56 175 PHE A O 1
ATOM 1378 N N . ALA A 1 176 ? -29.323 25.566 39.356 1.00 61.06 176 ALA A N 1
ATOM 1379 C CA . ALA A 1 176 ? -29.870 25.589 40.715 1.00 61.06 176 ALA A CA 1
ATOM 1380 C C . ALA A 1 176 ? -29.467 26.845 41.513 1.00 61.06 176 ALA A C 1
ATOM 1382 O O . ALA A 1 176 ? -30.072 27.136 42.547 1.00 61.06 176 ALA A O 1
ATOM 1383 N N . ILE A 1 177 ? -28.463 27.603 41.056 1.00 62.44 177 ILE A N 1
ATOM 1384 C CA . ILE A 1 177 ? -28.043 28.857 41.688 1.00 62.44 177 ILE A CA 1
ATOM 1385 C C . ILE A 1 177 ? -28.752 30.022 40.990 1.00 62.44 177 ILE A C 1
ATOM 1387 O O . ILE A 1 177 ? -28.283 30.575 39.996 1.00 62.44 177 ILE A O 1
ATOM 1391 N N . GLU A 1 178 ? -29.894 30.434 41.537 1.00 67.69 178 GLU A N 1
ATOM 1392 C CA . GLU A 1 178 ? -30.618 31.615 41.067 1.00 67.69 178 GLU A CA 1
ATOM 1393 C C . GLU A 1 178 ? -29.845 32.896 41.451 1.00 67.69 178 GLU A C 1
ATOM 1395 O O . GLU A 1 178 ? -29.916 33.412 42.568 1.00 67.69 178 GLU A O 1
ATOM 1400 N N . SER A 1 179 ? -29.030 33.396 40.518 1.00 65.44 179 SER A N 1
ATOM 1401 C CA . SER A 1 179 ? -28.104 34.519 40.748 1.00 65.44 179 SER A CA 1
ATOM 1402 C C . SER A 1 179 ? -28.793 35.822 41.185 1.00 65.44 179 SER A C 1
ATOM 1404 O O . SER A 1 179 ? -28.235 36.578 41.985 1.00 65.44 179 SER A O 1
ATOM 1406 N N . SER A 1 180 ? -30.020 36.072 40.721 1.00 69.12 180 SER A N 1
ATOM 1407 C CA . SER A 1 180 ? -30.870 37.198 41.139 1.00 69.12 180 SER A CA 1
ATOM 1408 C C . SER A 1 180 ? -31.267 37.102 42.610 1.00 69.12 180 SER A C 1
ATOM 1410 O O . SER A 1 180 ? -31.225 38.096 43.337 1.00 69.12 180 SER A O 1
ATOM 1412 N N . GLU A 1 181 ? -31.601 35.900 43.064 1.00 74.00 181 GLU A N 1
ATOM 1413 C CA . GLU A 1 181 ? -31.990 35.633 44.439 1.00 74.00 181 GLU A CA 1
ATOM 1414 C C . GLU A 1 181 ? -30.804 35.823 45.390 1.00 74.00 181 GLU A C 1
ATOM 1416 O O . GLU A 1 181 ? -30.916 36.550 46.380 1.00 74.00 181 GLU A O 1
ATOM 1421 N N . LEU A 1 182 ? -29.636 35.269 45.046 1.00 73.94 182 LEU A N 1
ATOM 1422 C CA . LEU A 1 182 ? -28.408 35.441 45.826 1.00 73.94 182 LEU A CA 1
ATOM 1423 C C . LEU A 1 182 ? -27.986 36.920 45.906 1.00 73.94 182 LEU A C 1
ATOM 1425 O O . LEU A 1 182 ? -27.515 37.393 46.946 1.00 73.94 182 LEU A O 1
ATOM 1429 N N . SER A 1 183 ? -28.187 37.669 44.817 1.00 77.88 183 SER A N 1
ATOM 1430 C CA . SER A 1 183 ? -27.938 39.112 44.769 1.00 77.88 183 SER A CA 1
ATOM 1431 C C . SER A 1 183 ? -28.893 39.880 45.686 1.00 77.88 183 SER A C 1
ATOM 1433 O O . SER A 1 183 ? -28.439 40.704 46.483 1.00 77.88 183 SER A O 1
ATOM 1435 N N . SER A 1 184 ? -30.191 39.558 45.654 1.00 79.81 184 SER A N 1
ATOM 1436 C CA . SER A 1 184 ? -31.194 40.176 46.533 1.00 79.81 184 SER A CA 1
ATOM 1437 C C . SER A 1 184 ? -30.927 39.882 48.014 1.00 79.81 184 SER A C 1
ATOM 1439 O O . SER A 1 184 ? -30.965 40.789 48.846 1.00 79.81 184 SER A O 1
ATOM 1441 N N . PHE A 1 185 ? -30.537 38.645 48.338 1.00 83.12 185 PHE A N 1
ATOM 1442 C CA . PHE A 1 185 ? -30.138 38.255 49.685 1.00 83.12 185 PHE A CA 1
ATOM 1443 C C . PHE A 1 185 ? -28.896 39.025 50.145 1.00 83.12 185 PHE A C 1
ATOM 1445 O O . PHE A 1 185 ? -28.878 39.567 51.247 1.00 83.12 185 PHE A O 1
ATOM 1452 N N . THR A 1 186 ? -27.885 39.154 49.282 1.00 83.00 186 THR A N 1
ATOM 1453 C CA . THR A 1 186 ? -26.666 39.924 49.581 1.00 83.00 186 THR A CA 1
ATOM 1454 C C . THR A 1 186 ? -26.977 41.405 49.816 1.00 83.00 186 THR A C 1
ATOM 1456 O O . THR A 1 186 ? -26.428 42.016 50.733 1.00 83.00 186 THR A O 1
ATOM 1459 N N . GLN A 1 187 ? -27.880 41.994 49.027 1.00 84.50 187 GLN A N 1
ATOM 1460 C CA . GLN A 1 187 ? -28.325 43.377 49.218 1.00 84.50 187 GLN A CA 1
ATOM 1461 C C . GLN A 1 187 ? -29.067 43.556 50.548 1.00 84.50 187 GLN A C 1
ATOM 1463 O O . GLN A 1 187 ? -28.748 44.484 51.291 1.00 84.50 187 GLN A O 1
ATOM 1468 N N . HIS A 1 188 ? -29.985 42.649 50.893 1.00 82.12 188 HIS A N 1
ATOM 1469 C CA . HIS A 1 188 ? -30.671 42.665 52.189 1.00 82.12 188 HIS A CA 1
ATOM 1470 C C . HIS A 1 188 ? -29.691 42.487 53.354 1.00 82.12 188 HIS A C 1
ATOM 1472 O O . HIS A 1 188 ? -29.736 43.250 54.317 1.00 82.12 188 HIS A O 1
ATOM 1478 N N . LEU A 1 189 ? -28.737 41.562 53.240 1.00 84.69 189 LEU A N 1
ATOM 1479 C CA . LEU A 1 189 ? -27.715 41.337 54.260 1.00 84.69 189 LEU A CA 1
ATOM 1480 C C . LEU A 1 189 ? -26.812 42.563 54.472 1.00 84.69 189 LEU A C 1
ATOM 1482 O O . LEU A 1 189 ? -26.315 42.770 55.580 1.00 84.69 189 LEU A O 1
ATOM 1486 N N . ASN A 1 190 ? -26.574 43.360 53.428 1.00 82.81 190 ASN A N 1
ATOM 1487 C CA . ASN A 1 190 ? -25.785 44.593 53.502 1.00 82.81 190 ASN A CA 1
ATOM 1488 C C . ASN A 1 190 ? -26.586 45.800 54.010 1.00 82.81 190 ASN A C 1
ATOM 1490 O O . ASN A 1 190 ? -25.987 46.724 54.551 1.00 82.81 190 ASN A O 1
ATOM 1494 N N . ALA A 1 191 ? -27.911 45.802 53.849 1.00 83.00 191 ALA A N 1
ATOM 1495 C CA . ALA A 1 191 ? -28.783 46.874 54.329 1.00 83.00 191 ALA A CA 1
ATOM 1496 C C . ALA A 1 191 ? -29.099 46.771 55.835 1.00 83.00 191 ALA A C 1
ATOM 1498 O O . ALA A 1 191 ? -29.424 47.777 56.468 1.00 83.00 191 ALA A O 1
ATOM 1499 N N . VAL A 1 192 ? -29.002 45.570 56.415 1.00 85.25 192 VAL A N 1
ATOM 1500 C CA . VAL A 1 192 ? -29.239 45.335 57.846 1.00 85.25 192 VAL A CA 1
ATOM 1501 C C . VAL A 1 192 ? -28.050 45.822 58.682 1.00 85.25 192 VAL A C 1
ATOM 1503 O O . VAL A 1 192 ? -26.939 45.303 58.576 1.00 85.25 192 VAL A O 1
ATOM 1506 N N . ASN A 1 193 ? -28.303 46.794 59.564 1.00 74.75 193 ASN A N 1
ATOM 1507 C CA . ASN A 1 193 ? -27.278 47.450 60.390 1.00 74.75 193 ASN A CA 1
ATOM 1508 C C . ASN A 1 193 ? -27.125 46.853 61.807 1.00 74.75 193 ASN A C 1
ATOM 1510 O O . ASN A 1 193 ? -26.237 47.269 62.548 1.00 74.75 193 ASN A O 1
ATOM 1514 N N . GLY A 1 194 ? -27.974 45.897 62.206 1.00 80.12 194 GLY A N 1
ATOM 1515 C CA . GLY A 1 194 ? -27.946 45.264 63.530 1.00 80.12 194 GLY A CA 1
ATOM 1516 C C . GLY A 1 194 ? -27.490 43.803 63.492 1.00 80.12 194 GLY A C 1
ATOM 1517 O O . GLY A 1 194 ? -27.982 43.017 62.685 1.00 80.12 194 GLY A O 1
ATOM 1518 N N . GLU A 1 195 ? -26.596 43.399 64.402 1.00 74.62 195 GLU A N 1
ATOM 1519 C CA . GLU A 1 195 ? -26.083 42.015 64.456 1.00 74.62 195 GLU A CA 1
ATOM 1520 C C . GLU A 1 195 ? -27.175 40.973 64.735 1.00 74.62 195 GLU A C 1
ATOM 1522 O O . GLU A 1 195 ? -27.151 39.880 64.173 1.00 74.62 195 GLU A O 1
ATOM 1527 N N . ILE A 1 196 ? -28.158 41.319 65.569 1.00 75.31 196 ILE A N 1
ATOM 1528 C CA . ILE A 1 196 ? -29.267 40.422 65.923 1.00 75.31 196 ILE A CA 1
ATOM 1529 C C . ILE A 1 196 ? -30.170 40.179 64.709 1.00 75.31 196 ILE A C 1
ATOM 1531 O O . ILE A 1 196 ? -30.509 39.040 64.403 1.00 75.31 196 ILE A O 1
ATOM 1535 N N . GLU A 1 197 ? -30.524 41.243 63.994 1.00 78.06 197 GLU A N 1
ATOM 1536 C CA . GLU A 1 197 ? -31.373 41.183 62.802 1.00 78.06 197 GLU A CA 1
ATOM 1537 C C . GLU 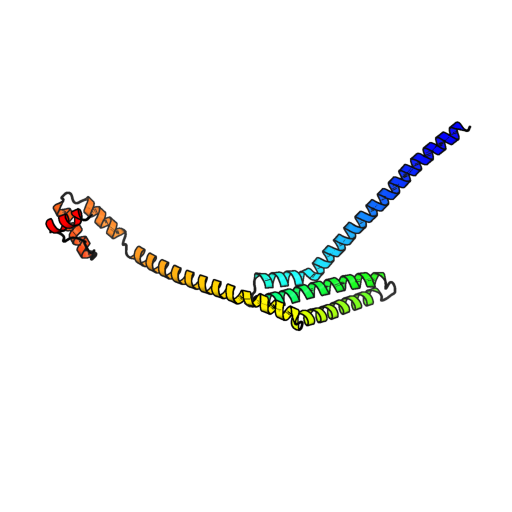A 1 197 ? -30.670 40.447 61.653 1.00 78.06 197 GLU A C 1
ATOM 1539 O O . GLU A 1 197 ? -31.276 39.612 60.984 1.00 78.06 197 GLU A O 1
ATOM 1544 N N . ARG A 1 198 ? -29.354 40.649 61.497 1.00 79.94 198 ARG A N 1
ATOM 1545 C CA . ARG A 1 198 ? -28.537 39.893 60.540 1.00 79.94 198 ARG A CA 1
ATOM 1546 C C . ARG A 1 198 ? -28.487 38.406 60.891 1.00 79.94 198 ARG A C 1
ATOM 1548 O O . ARG A 1 198 ? -28.573 37.566 60.001 1.00 79.94 198 ARG A O 1
ATOM 1555 N N . GLY A 1 199 ? -28.371 38.079 62.179 1.00 79.50 199 GLY A N 1
ATOM 1556 C CA . GLY A 1 199 ? -28.396 36.700 62.667 1.00 79.50 199 GLY A CA 1
ATOM 1557 C C . GLY A 1 199 ? -29.729 35.994 62.407 1.00 79.50 199 GLY A C 1
ATOM 1558 O O . GLY A 1 199 ? -29.728 34.819 62.045 1.00 79.50 199 GLY A O 1
ATOM 1559 N N . LEU A 1 200 ? -30.852 36.706 62.537 1.00 81.00 200 LEU A N 1
ATOM 1560 C CA . LEU A 1 200 ? -32.181 36.185 62.200 1.00 81.00 200 LEU A CA 1
ATOM 1561 C C . LEU A 1 200 ? -32.326 35.957 60.692 1.00 81.00 200 LEU A C 1
ATOM 1563 O O . LEU A 1 200 ? -32.694 34.860 60.289 1.00 81.00 200 LEU A O 1
ATOM 1567 N N . LEU A 1 201 ? -31.936 36.935 59.869 1.00 83.75 201 LEU A N 1
ATOM 1568 C CA . LEU A 1 201 ? -31.963 36.814 58.408 1.00 83.75 201 LEU A CA 1
ATOM 1569 C C . LEU A 1 201 ? -31.123 35.623 57.908 1.00 83.75 201 LEU A C 1
ATOM 1571 O O . LEU A 1 201 ? -31.549 34.883 57.025 1.00 83.75 201 LEU A O 1
ATOM 1575 N N . LEU A 1 202 ? -29.936 35.419 58.486 1.00 84.00 202 LEU A N 1
ATOM 1576 C CA . LEU A 1 202 ? -29.074 34.277 58.167 1.00 84.00 202 LEU A CA 1
ATOM 1577 C C . LEU A 1 202 ? -29.698 32.946 58.588 1.00 84.00 202 LEU A C 1
ATOM 1579 O O . LEU A 1 202 ? -29.593 31.967 57.853 1.00 84.00 202 LEU A O 1
ATOM 1583 N N . ARG A 1 203 ? -30.337 32.897 59.761 1.00 82.25 203 ARG A N 1
ATOM 1584 C CA . ARG A 1 203 ? -31.015 31.690 60.243 1.00 82.25 203 ARG A CA 1
ATOM 1585 C C . ARG A 1 203 ? -32.181 31.313 59.332 1.00 82.25 203 ARG A C 1
ATOM 1587 O O . ARG A 1 203 ? -32.290 30.151 58.956 1.00 82.25 203 ARG A O 1
ATOM 1594 N N . ASP A 1 204 ? -32.993 32.289 58.947 1.00 84.50 204 ASP A N 1
ATOM 1595 C CA . ASP A 1 204 ? -34.150 32.061 58.084 1.00 84.50 204 ASP A CA 1
ATOM 1596 C C . ASP A 1 204 ? -33.712 31.566 56.692 1.00 84.50 204 ASP A C 1
ATOM 1598 O O . ASP A 1 204 ? -34.318 30.647 56.143 1.00 84.50 204 ASP A O 1
ATOM 1602 N N . GLU A 1 205 ? -32.610 32.089 56.138 1.00 82.81 205 GLU A N 1
ATOM 1603 C CA . GLU A 1 205 ? -32.085 31.615 54.848 1.00 82.81 205 GLU A CA 1
ATOM 1604 C C . GLU A 1 205 ? -31.450 30.214 54.946 1.00 82.81 205 GLU A C 1
ATOM 1606 O O . GLU A 1 205 ? -31.581 29.407 54.023 1.00 82.81 205 GLU A O 1
ATOM 1611 N N . VAL A 1 206 ? -30.808 29.888 56.074 1.00 83.94 206 VAL A N 1
ATOM 1612 C CA . VAL A 1 206 ? -30.299 28.536 56.368 1.00 83.94 206 VAL A CA 1
ATOM 1613 C C . VAL A 1 206 ? -31.438 27.521 56.436 1.00 83.94 206 VAL A C 1
ATOM 1615 O O . VAL A 1 206 ? -31.324 26.446 55.844 1.00 83.94 206 VAL A O 1
ATOM 1618 N N . GLU A 1 207 ? -32.532 27.855 57.121 1.00 83.38 207 GLU A N 1
ATOM 1619 C CA . GLU A 1 207 ? -33.725 27.006 57.194 1.00 83.38 207 GLU A CA 1
ATOM 1620 C C . GLU A 1 207 ? -34.383 26.868 55.814 1.00 83.38 207 GLU A C 1
ATOM 1622 O O . GLU A 1 207 ? -34.690 25.754 55.385 1.00 83.38 207 GLU A O 1
ATOM 1627 N N . ARG A 1 208 ? -34.515 27.973 55.067 1.00 82.44 208 ARG A N 1
ATOM 1628 C CA . ARG A 1 208 ? -35.124 27.987 53.728 1.00 82.44 208 ARG A CA 1
ATOM 1629 C C . ARG A 1 208 ? -34.363 27.141 52.711 1.00 82.44 208 ARG A C 1
ATOM 1631 O O . ARG A 1 208 ? -34.982 26.437 51.916 1.00 82.44 208 ARG A O 1
ATOM 1638 N N . ARG A 1 209 ? -33.030 27.207 52.724 1.00 78.75 209 ARG A N 1
ATOM 1639 C CA . ARG A 1 209 ? -32.161 26.415 51.834 1.00 78.75 209 ARG A CA 1
ATOM 1640 C C . ARG A 1 209 ? -31.815 25.039 52.404 1.00 78.75 209 ARG A C 1
ATOM 1642 O O . ARG A 1 209 ? -31.064 24.302 51.770 1.00 78.75 209 ARG A O 1
ATOM 1649 N N . ASN A 1 210 ? -32.353 24.695 53.577 1.00 80.31 210 ASN A N 1
ATOM 1650 C CA . ASN A 1 210 ? -32.097 23.443 54.284 1.00 80.31 210 ASN A CA 1
ATOM 1651 C C . ASN A 1 210 ? -30.590 23.145 54.442 1.00 80.31 210 ASN A C 1
ATOM 1653 O O . ASN A 1 210 ? -30.120 22.029 54.211 1.00 80.31 210 ASN A O 1
ATOM 1657 N N . ILE A 1 211 ? -29.812 24.172 54.791 1.00 81.06 211 ILE A N 1
ATOM 1658 C CA . ILE A 1 211 ? -28.361 24.061 54.956 1.00 81.06 211 ILE A CA 1
ATOM 1659 C C . ILE A 1 211 ? -28.078 23.402 56.309 1.00 81.06 211 ILE A C 1
ATOM 1661 O O . ILE A 1 211 ? -28.439 23.926 57.361 1.00 81.06 211 ILE A O 1
ATOM 1665 N N . ALA A 1 212 ? -27.391 22.260 56.297 1.00 81.12 212 ALA A N 1
ATOM 1666 C CA . ALA A 1 212 ? -26.993 21.577 57.522 1.00 81.12 212 ALA A CA 1
ATOM 1667 C C . ALA A 1 212 ? -25.883 22.362 58.242 1.00 81.12 212 ALA A C 1
ATOM 1669 O O . ALA A 1 212 ? -24.729 22.372 57.808 1.00 81.12 212 ALA A O 1
ATOM 1670 N N . LEU A 1 213 ? -26.223 23.018 59.355 1.00 82.75 213 LEU A N 1
ATOM 1671 C CA . LEU A 1 213 ? -25.238 23.710 60.180 1.00 82.75 213 LEU A CA 1
ATOM 1672 C C . LEU A 1 213 ? -24.487 22.724 61.088 1.00 82.75 213 LEU A C 1
ATOM 1674 O O . LEU A 1 213 ? -25.105 21.863 61.715 1.00 82.75 213 LEU A O 1
ATOM 1678 N N . PRO A 1 214 ? -23.162 22.879 61.248 1.00 83.12 214 PRO A N 1
ATOM 1679 C CA . PRO A 1 214 ? -22.367 22.053 62.159 1.00 83.12 214 PRO A CA 1
ATOM 1680 C C . PRO A 1 214 ? -22.528 22.449 63.642 1.00 83.12 214 PRO A C 1
ATOM 1682 O O . PRO A 1 214 ? -21.870 21.883 64.515 1.00 83.12 214 PRO A O 1
ATOM 1685 N N . PHE A 1 215 ? -23.387 23.427 63.931 1.00 81.62 215 PHE A N 1
ATOM 1686 C CA . PHE A 1 215 ? -23.728 23.917 65.262 1.00 81.62 215 PHE A CA 1
ATOM 1687 C C . PHE A 1 215 ? -25.216 24.276 65.332 1.00 81.62 215 PHE A C 1
ATOM 1689 O O . PHE A 1 215 ? -25.869 24.506 64.317 1.00 81.62 215 PHE A O 1
ATOM 1696 N N . GLU A 1 216 ? -25.748 24.379 66.547 1.00 79.06 216 GLU A N 1
ATOM 1697 C CA . GLU A 1 216 ? -27.142 24.773 66.772 1.00 79.06 216 GLU A CA 1
ATOM 1698 C C . GLU A 1 216 ? -27.288 26.303 66.766 1.00 79.06 216 GLU A C 1
ATOM 1700 O O . GLU A 1 216 ? -26.686 27.004 67.589 1.00 79.06 216 GLU A O 1
ATOM 1705 N N . ALA A 1 217 ? -28.105 26.830 65.850 1.00 71.19 217 ALA A N 1
ATOM 1706 C CA . ALA A 1 217 ? -28.381 28.261 65.742 1.00 71.19 217 ALA A CA 1
ATOM 1707 C C . ALA A 1 217 ? -29.052 28.803 67.022 1.00 71.19 217 ALA A C 1
ATOM 1709 O O . ALA A 1 217 ? -29.996 28.219 67.546 1.00 71.19 217 ALA A O 1
ATOM 1710 N N . GLY A 1 218 ? -28.550 29.925 67.550 1.00 71.94 218 GLY A N 1
ATOM 1711 C CA . GLY A 1 218 ? -29.029 30.523 68.807 1.00 71.94 218 GLY A CA 1
ATOM 1712 C C . GLY A 1 218 ? -28.457 29.896 70.089 1.00 71.94 218 GLY A C 1
ATOM 1713 O O . GLY A 1 218 ? -28.584 30.487 71.162 1.00 71.94 218 GLY A O 1
ATOM 1714 N N . ASN A 1 219 ? -27.754 28.759 70.003 1.00 81.38 219 ASN A N 1
ATOM 1715 C CA . ASN A 1 219 ? -27.081 28.130 71.140 1.00 81.38 219 ASN A CA 1
ATOM 1716 C C . ASN A 1 219 ? -25.594 28.521 71.177 1.00 81.38 219 ASN A C 1
ATOM 1718 O O . ASN A 1 219 ? -24.728 27.869 70.590 1.00 81.38 219 ASN A O 1
ATOM 1722 N N . THR A 1 220 ? -25.270 29.573 71.930 1.00 77.50 220 THR A N 1
ATOM 1723 C CA . THR A 1 220 ? -23.895 30.094 72.067 1.00 77.50 220 THR A CA 1
ATOM 1724 C C . THR A 1 220 ? -22.88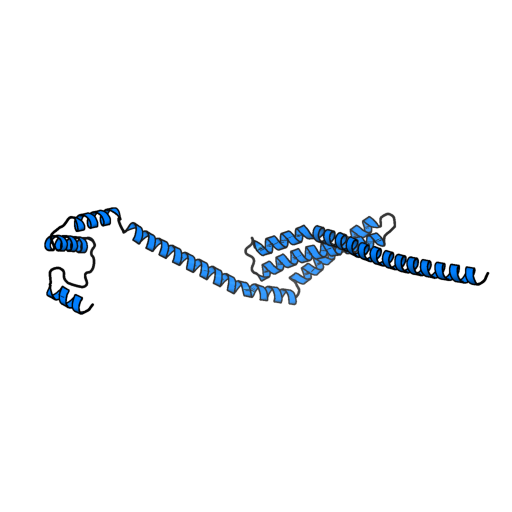8 29.067 72.587 1.00 77.50 220 THR A C 1
ATOM 1726 O O . THR A 1 220 ? -21.700 29.162 72.272 1.00 77.50 220 THR A O 1
ATOM 1729 N N . ARG A 1 221 ? -23.328 28.059 73.353 1.00 82.75 221 ARG A N 1
ATOM 1730 C CA . ARG A 1 221 ? -22.454 26.976 73.827 1.00 82.75 221 ARG A CA 1
ATOM 1731 C C . ARG A 1 221 ? -22.123 25.992 72.704 1.00 82.75 221 ARG A C 1
ATOM 1733 O O . ARG A 1 221 ? -20.970 25.581 72.602 1.00 82.75 221 ARG A O 1
ATOM 1740 N N . SER A 1 222 ? -23.105 25.655 71.866 1.00 84.00 222 SER A N 1
ATOM 1741 C CA . SER A 1 222 ? -22.922 24.804 70.682 1.00 84.00 222 SER A CA 1
ATOM 1742 C C . SER A 1 222 ? -21.981 25.465 69.671 1.00 84.00 222 SER A C 1
ATOM 1744 O O . SER A 1 222 ? -20.977 24.868 69.283 1.00 84.00 222 SER A O 1
ATOM 1746 N N . VAL A 1 223 ? -22.212 26.750 69.373 1.00 81.38 223 VAL A N 1
ATOM 1747 C CA . VAL A 1 223 ? -21.353 27.556 68.489 1.00 81.38 223 VAL A CA 1
ATOM 1748 C C . VAL A 1 223 ? -19.915 27.608 69.004 1.00 81.38 223 VAL A C 1
ATOM 1750 O O . VAL A 1 223 ? -18.982 27.340 68.254 1.00 81.38 223 VAL A O 1
ATOM 1753 N N . ARG A 1 224 ? -19.707 27.904 70.295 1.00 82.50 224 ARG A N 1
ATOM 1754 C CA . ARG A 1 224 ? -18.358 27.983 70.879 1.00 82.50 224 ARG A CA 1
ATOM 1755 C C . ARG A 1 224 ? -17.638 26.633 70.869 1.00 82.50 224 ARG A C 1
ATOM 1757 O O . ARG A 1 224 ? -16.438 26.598 70.628 1.00 82.50 224 ARG A O 1
ATOM 1764 N N . ASN A 1 225 ? -18.359 25.540 71.120 1.00 88.12 225 ASN A N 1
ATOM 1765 C CA . ASN A 1 225 ? -17.804 24.188 71.069 1.00 88.12 225 ASN A CA 1
ATOM 1766 C C . ASN A 1 225 ? -17.368 23.824 69.640 1.00 88.12 225 ASN A C 1
ATOM 1768 O O . ASN A 1 225 ? -16.277 23.295 69.447 1.00 88.12 225 ASN A O 1
ATOM 1772 N N . TRP A 1 226 ? -18.173 24.166 68.633 1.00 85.44 226 TRP A N 1
ATOM 1773 C CA . TRP A 1 226 ? -17.790 24.000 67.232 1.00 85.44 226 TRP A CA 1
ATOM 1774 C C . TRP A 1 226 ? -16.588 24.876 66.846 1.00 85.44 226 TRP A C 1
ATOM 1776 O O . TRP A 1 226 ? -15.611 24.348 66.325 1.00 85.44 226 TRP A O 1
ATOM 1786 N N . LEU A 1 227 ? -16.596 26.170 67.188 1.00 83.06 227 LEU A N 1
ATOM 1787 C CA . LEU A 1 227 ? -15.474 27.083 66.918 1.00 83.06 227 LEU A CA 1
ATOM 1788 C C . LEU A 1 227 ? -14.173 26.656 67.606 1.00 83.06 227 LEU A C 1
ATOM 1790 O O . LEU A 1 227 ? -13.103 26.927 67.087 1.00 83.06 227 LEU A O 1
ATOM 1794 N N . SER A 1 228 ? -14.247 25.985 68.759 1.00 84.69 228 SER A N 1
ATOM 1795 C CA . SER A 1 228 ? -13.059 25.451 69.442 1.00 84.69 228 SER A CA 1
ATOM 1796 C C . SER A 1 228 ? -12.470 24.189 68.798 1.00 84.69 228 SER A C 1
ATOM 1798 O O . SER A 1 228 ? -11.400 23.748 69.209 1.00 84.69 228 SER A O 1
ATOM 1800 N N . LYS A 1 229 ? -13.191 23.580 67.847 1.00 79.88 229 LYS A N 1
ATOM 1801 C CA . LYS A 1 229 ? -12.776 22.385 67.094 1.00 79.88 229 LYS A CA 1
ATOM 1802 C C . LYS A 1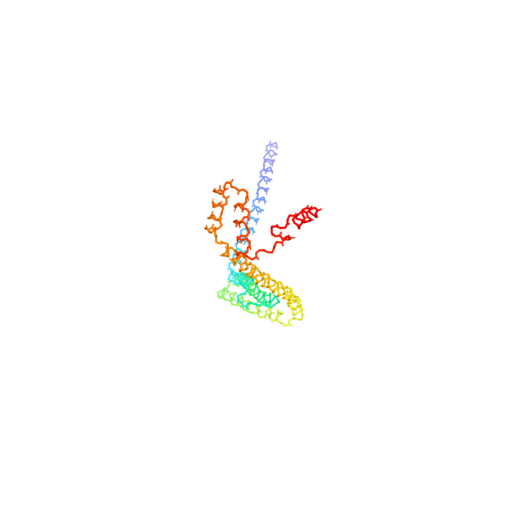 229 ? -12.305 22.703 65.669 1.00 79.88 229 LYS A C 1
ATOM 1804 O O . LYS A 1 229 ? -11.835 21.789 64.996 1.00 79.88 229 LYS A O 1
ATOM 1809 N N . LEU A 1 230 ? -12.492 23.946 65.221 1.00 69.56 230 LEU A N 1
ATOM 1810 C CA . LEU A 1 230 ? -11.887 24.521 64.016 1.00 69.56 230 LEU A CA 1
ATOM 1811 C C . LEU A 1 230 ? -10.443 24.931 64.307 1.00 69.56 230 LEU A C 1
ATOM 1813 O O . LEU A 1 230 ? -9.609 24.737 63.399 1.00 69.56 230 LEU A O 1
#

Secondary structure (DSSP, 8-state):
-HHHHHHHHHHHHHHHHHHHHHHHHHHHHHHHHHHHHHHHHHHHHHHHHHHHHHHHHHHHHHH-TT---HHHHHHHHHHHHHHHHHHHHHHHHHHHHHHH--STTHHHHHHHHHHHHHHHHHHHHHHHHHH-HHHHHHHHHHHHHHHHHHHHHHHHHHHHHHHHHHHHHHHHHHHHS-HHHHHHHHHHHHH---HHHHHHHHHHHHHHTT---SS-TT-HHHHHHHHTT-

Organism: NCBI:txid1134687

pLDDT: mean 83.85, std 7.59, range [59.56, 95.56]

Radius of gyration: 43.9 Å; chains: 1; bounding box: 99×66×114 Å

Foldseek 3Di:
DVVVVVVVVVVVVVVCVVVVVVVVVVVVVVVVVCCVVVVVVLVVVLCVQLVVLQVVLVCCLPPVVVVDQQLRSVLVSVLSVQLSVLLSQLVVQLVVQLVVQPDVCSSVVSNVSSVVSSVVSSVVVNCCCPPPPVNVVVSVVSNVVVVVVVVVVVVVVVVVVVVVVVVVVVVVVVVVDPVVVVVVLVVVLVVDPDPVVNLVSVVVVCVVVVPDDQFDRPPPVRVVVVVVVD

Sequence (230 aa):
VWHRVQTKFSAFMTSFKDGAIGGILSSITTTLFNIFFTTKKMMVRLIREMWNNLVQAFKVMIFNPEGLAPGQLAKTVSKLVTAGVAVAAGVVINEALAKILVFPFGPELAAFCGALATGILTLVMNYFLEHSALMKKVWAFLDTFKDKYQKALEYYQQVNAELDSYLLELSTLEFAIESSELSSFTQHLNAVNGEIERGLLLRDEVERRNIALPFEAGNTRSVRNWLSKL